Protein AF-A0A1X2FJB2-F1 (afdb_monomer_lite)

Organism: NCBI:txid59750

Secondary structure (DSSP, 8-state):
-HHHHHHHHHHHHHHHHHHHSS-TTHHHHHHHHHHHHHHHHHHHHHHHHTT---HHHHHHHHHHHHHHHHHHHHHHHHHHHHH---TTTS--SS-SSTHHHHHHHHHHHHHHHHHHHHHHHT--------S----HHHHHHHHHHHHHHHHHHHHHHHHHTT---S-GGGSGGGS-HHHHHHHHHHHHHHHHIIIIIHHHHHHTTS-HHHHHHHHHHHHHHHHHHTGGG--TTTHHHHHHHHIIIIIIHHHHHHHHHHHHHTTT--HHHHHHHHHHHHHHHHHHHHHS-HHIIIIIHHHHHHHHHHHHTTSS-GGGTTGGGSPPPPP------SSSSS--

Radius of gyration: 22.54 Å; chains: 1; bounding box: 50×38×97 Å

pLDDT: mean 81.5, std 15.68, range [38.59, 98.0]

Foldseek 3Di:
DLLVVLVVLLVVLLVLQCVPPPDNPVSVVLSVLLVVLSVLLVVLLVCLLVVNDDLVSLLSNQLSLLCNLCSVLLVVLVCCQVVVDDLVPPQLLQHQDLVSLVSLQSSLSSLLSSLVSLLVSVPDDDDDCQVDAQDLLLLLLVLLVQLLVLLLVLVVLCVVVVAFFPHPSNDLVVYDPVSSLSCLLSVLSSLLSRLQLSCLSRPLPPDVVSVVVSLVSSLVSVLSSVSNRDHPVCSVSSSVSSCSNRSSSNVVLSVSLNLSVVSVDDSSSNSVSSSVSRSRSSSVCSPADPVCSVPVVVVVSVVSLCVCPPVPDSCVSVVSVDDPPDPPPPPPPPPPPDDD

Sequence (340 aa):
MLMATALGVLVVQAALLVQLGGGPVLAWVVVAAQFGAFAATWWAVHRMRREAGGDGVKVLAYTGGLFAVFGPALVAGVINWVRRPDCVDAPNAIASGGFDVVDRVLVAVIAGLVLAALLHVREKQENEQVSRVPSRSSVALLAAVLLFGCNFAGTSYRLVASVEPWCQRITGSALPSGVGTAVDVVSGFQEELAFTGFALALFLSSRWRTVAVVVAINVLCRFVLHLYYADHHSVWWWLGWVVIWSGGGLVAAVAVGRQALSRGMPFTSLVAAYSIGTAIAHSAYNLSTALGRFIAMPVLLAVVVMLVGDGSRPWHALWWLQRPTAPRQRTEIDAITDSE

Structure (mmCIF, N/CA/C/O backbone):
data_AF-A0A1X2FJB2-F1
#
_entry.id   AF-A0A1X2FJB2-F1
#
loop_
_atom_site.group_PDB
_atom_site.id
_atom_site.type_symbol
_atom_site.label_atom_id
_atom_site.label_alt_id
_atom_site.label_comp_id
_atom_site.label_asym_id
_atom_site.label_entity_id
_atom_site.label_seq_id
_atom_site.pdbx_PDB_ins_code
_atom_site.Cartn_x
_atom_site.Cartn_y
_atom_site.Cartn_z
_atom_site.occupancy
_atom_site.B_iso_or_equiv
_atom_site.auth_seq_id
_atom_site.auth_comp_id
_atom_site.auth_asym_id
_atom_site.auth_atom_id
_atom_site.pdbx_PDB_model_num
ATOM 1 N N . MET A 1 1 ? -14.639 17.207 -1.277 1.00 87.00 1 MET A N 1
ATOM 2 C CA . MET A 1 1 ? -13.351 17.882 -1.523 1.00 87.00 1 MET A CA 1
ATOM 3 C C . MET A 1 1 ? -12.222 16.877 -1.745 1.00 87.00 1 MET A C 1
ATOM 5 O O . MET A 1 1 ? -11.772 16.800 -2.871 1.00 87.00 1 MET A O 1
ATOM 9 N N . LEU A 1 2 ? -11.865 16.023 -0.772 1.00 92.06 2 LEU A N 1
ATOM 10 C CA . LEU A 1 2 ? -10.736 15.068 -0.878 1.00 92.06 2 LEU A CA 1
ATOM 11 C C . LEU A 1 2 ? -10.710 14.204 -2.157 1.00 92.06 2 LEU A C 1
ATOM 13 O O . LEU A 1 2 ? -9.716 14.217 -2.874 1.00 92.06 2 LEU A O 1
ATOM 17 N N . MET A 1 3 ? -11.808 13.513 -2.493 1.00 94.06 3 MET A N 1
ATOM 18 C CA . MET A 1 3 ? -11.875 12.699 -3.722 1.00 94.06 3 MET A CA 1
ATOM 19 C C . MET A 1 3 ? -11.775 13.542 -5.004 1.00 94.06 3 MET A C 1
ATOM 21 O O . MET A 1 3 ? -11.178 13.108 -5.978 1.00 94.06 3 MET A O 1
ATOM 25 N N . ALA A 1 4 ? -12.305 14.768 -5.010 1.00 94.12 4 ALA A N 1
ATOM 26 C CA . ALA A 1 4 ? -12.179 15.661 -6.163 1.00 94.12 4 ALA A CA 1
ATOM 27 C C . ALA A 1 4 ? -10.734 16.157 -6.333 1.00 94.12 4 ALA A C 1
ATOM 29 O O . ALA A 1 4 ? -10.227 16.209 -7.448 1.00 94.12 4 ALA A O 1
ATOM 30 N N . THR A 1 5 ? -10.041 16.454 -5.229 1.00 94.38 5 THR A N 1
ATOM 31 C CA . THR A 1 5 ? -8.610 16.781 -5.248 1.00 94.38 5 THR A CA 1
ATOM 32 C C . THR A 1 5 ? -7.788 15.598 -5.756 1.00 94.38 5 THR A C 1
ATOM 34 O O . THR A 1 5 ? -6.939 15.784 -6.621 1.00 94.38 5 THR A O 1
ATOM 37 N N . ALA A 1 6 ? -8.078 14.378 -5.293 1.00 94.00 6 ALA A N 1
ATOM 38 C CA . ALA A 1 6 ? -7.402 13.173 -5.772 1.00 94.00 6 ALA A CA 1
ATOM 39 C C . ALA A 1 6 ? -7.632 12.935 -7.274 1.00 94.00 6 ALA A C 1
ATOM 41 O O . ALA A 1 6 ? -6.693 12.558 -7.965 1.00 94.00 6 ALA A O 1
ATOM 42 N N . LEU A 1 7 ? -8.830 13.235 -7.796 1.00 94.94 7 LEU A N 1
ATOM 43 C CA . LEU A 1 7 ? -9.092 13.211 -9.238 1.00 94.94 7 LEU A CA 1
ATOM 44 C C . LEU A 1 7 ? -8.225 14.228 -9.992 1.00 94.94 7 LEU A C 1
ATOM 46 O O . LEU A 1 7 ? -7.664 13.894 -11.028 1.00 94.94 7 LEU A O 1
ATOM 50 N N . GLY A 1 8 ? -8.089 15.453 -9.474 1.00 93.12 8 GLY A N 1
ATOM 51 C CA . GLY A 1 8 ? -7.221 16.470 -10.076 1.00 93.12 8 GLY A CA 1
ATOM 52 C C . GLY A 1 8 ? -5.759 16.019 -10.151 1.00 93.12 8 GLY A C 1
ATOM 53 O O . GLY A 1 8 ? -5.130 16.142 -11.198 1.00 93.12 8 GLY A O 1
ATOM 54 N N . VAL A 1 9 ? -5.242 15.422 -9.073 1.00 93.62 9 VAL A N 1
ATOM 55 C CA . VAL A 1 9 ? -3.881 14.856 -9.039 1.00 93.62 9 VAL A CA 1
ATOM 56 C C . VAL A 1 9 ? -3.749 13.672 -10.006 1.00 93.62 9 VAL A C 1
ATOM 58 O O . VAL A 1 9 ? -2.753 13.579 -10.719 1.00 93.62 9 VAL A O 1
ATOM 61 N N . LEU A 1 10 ? -4.769 12.812 -10.093 1.00 91.69 10 LEU A N 1
ATOM 62 C CA . LEU A 1 10 ? -4.815 11.694 -11.038 1.00 91.69 10 LEU A CA 1
ATOM 63 C C . LEU A 1 10 ? -4.784 12.165 -12.501 1.00 91.69 10 LEU A C 1
ATOM 65 O O . LEU A 1 10 ? -4.092 11.564 -13.313 1.00 91.69 10 LEU A O 1
ATOM 69 N N . VAL A 1 11 ? -5.479 13.254 -12.845 1.00 91.25 11 VAL A N 1
ATOM 70 C CA . VAL A 1 11 ? -5.430 13.848 -14.195 1.00 91.25 11 VAL A CA 1
ATOM 71 C C . VAL A 1 11 ? -4.018 14.316 -14.542 1.00 91.25 11 VAL A C 1
ATOM 73 O O . VAL A 1 11 ? -3.542 14.039 -15.641 1.00 91.25 11 VAL A O 1
ATOM 76 N N . VAL A 1 12 ? -3.331 14.981 -13.609 1.00 89.31 12 VAL A N 1
ATOM 77 C CA . VAL A 1 12 ? -1.937 15.410 -13.806 1.00 89.31 12 VAL A CA 1
ATOM 78 C C . VAL A 1 12 ? -1.021 14.199 -13.995 1.00 89.31 12 VAL A C 1
ATOM 80 O O . VAL A 1 12 ? -0.215 14.176 -14.922 1.00 89.31 12 VAL A O 1
ATOM 83 N N . GLN A 1 13 ? -1.179 13.172 -13.159 1.00 89.19 13 GLN A N 1
ATOM 84 C CA . GLN A 1 13 ? -0.393 11.942 -13.231 1.00 89.19 13 GLN A CA 1
ATOM 85 C C . GLN A 1 13 ? -0.616 11.192 -14.556 1.00 89.19 13 GLN A C 1
ATOM 87 O O . GLN A 1 13 ? 0.344 10.805 -15.220 1.00 89.19 13 GLN A O 1
ATOM 92 N N . ALA A 1 14 ? -1.863 11.074 -15.009 1.00 85.38 14 ALA A N 1
ATOM 93 C CA . ALA A 1 14 ? -2.196 10.449 -16.284 1.00 85.38 14 ALA A CA 1
ATOM 94 C C . ALA A 1 14 ? -1.658 11.235 -17.490 1.00 85.38 14 ALA A C 1
ATOM 96 O O . ALA A 1 14 ? -1.176 10.633 -18.449 1.00 85.38 14 ALA A O 1
ATOM 97 N N . ALA A 1 15 ? -1.697 12.572 -17.443 1.00 83.81 15 ALA A N 1
ATOM 98 C CA . ALA A 1 15 ? -1.115 13.409 -18.490 1.00 83.81 15 ALA A CA 1
ATOM 99 C C . ALA A 1 15 ? 0.401 13.189 -18.607 1.00 83.81 15 ALA A C 1
ATOM 101 O O . ALA A 1 15 ? 0.909 13.043 -19.719 1.00 83.81 15 ALA A O 1
ATOM 102 N N . LEU A 1 16 ? 1.104 13.089 -17.472 1.00 79.69 16 LEU A N 1
ATOM 103 C CA . LEU A 1 16 ? 2.532 12.758 -17.438 1.00 79.69 16 LEU A CA 1
ATOM 104 C C . LEU A 1 16 ? 2.804 11.374 -18.043 1.00 79.69 16 LEU A C 1
ATOM 106 O O . LEU A 1 16 ? 3.683 11.242 -18.892 1.00 79.69 16 LEU A O 1
ATOM 110 N N . LEU A 1 17 ? 2.018 10.357 -17.672 1.00 77.19 17 LEU A N 1
ATOM 111 C CA . LEU A 1 17 ? 2.163 9.003 -18.215 1.00 77.19 17 LEU A CA 1
ATOM 112 C C . LEU A 1 17 ? 1.978 8.947 -19.737 1.00 77.19 17 LEU A C 1
ATOM 114 O O . LEU A 1 17 ? 2.734 8.261 -20.421 1.00 77.19 17 LEU A O 1
ATOM 118 N N . VAL A 1 18 ? 0.992 9.665 -20.280 1.00 75.81 18 VAL A N 1
ATOM 119 C CA . VAL A 1 18 ? 0.715 9.679 -21.727 1.00 75.81 18 VAL A CA 1
ATOM 120 C C . VAL A 1 18 ? 1.774 10.460 -22.504 1.00 75.81 18 VAL A C 1
ATOM 122 O O . VAL A 1 18 ? 2.141 10.052 -23.602 1.00 75.81 18 VAL A O 1
ATOM 125 N N . GLN A 1 19 ? 2.276 11.571 -21.957 1.00 70.94 19 GLN A N 1
ATOM 126 C CA . GLN A 1 19 ? 3.310 12.374 -22.618 1.00 70.94 19 GLN A CA 1
ATOM 127 C C . GLN A 1 19 ? 4.670 11.667 -22.667 1.00 70.94 19 GLN A C 1
ATOM 129 O O . GLN A 1 19 ? 5.448 11.915 -23.586 1.00 70.94 19 GLN A O 1
ATOM 134 N N . LEU A 1 20 ? 4.955 10.795 -21.695 1.00 62.81 20 LEU A N 1
ATOM 135 C CA . LEU A 1 20 ? 6.264 10.154 -21.530 1.00 62.81 20 LEU A CA 1
ATOM 136 C C . LEU A 1 20 ? 6.288 8.678 -21.973 1.00 62.81 20 LEU A C 1
ATOM 138 O O . LEU A 1 20 ? 7.351 8.154 -22.302 1.00 62.81 20 LEU A O 1
ATOM 142 N N . GLY A 1 21 ? 5.140 7.994 -22.009 1.00 56.75 21 GLY A N 1
ATOM 143 C CA . GLY A 1 21 ? 5.018 6.595 -22.423 1.00 56.75 21 GLY A CA 1
ATOM 144 C C . GLY A 1 21 ? 4.782 6.452 -23.927 1.00 56.75 21 GLY A C 1
ATOM 145 O O . GLY A 1 21 ? 3.654 6.587 -24.393 1.00 56.75 21 GLY A O 1
ATOM 146 N N . GLY A 1 22 ? 5.835 6.150 -24.693 1.00 52.41 22 GLY A N 1
ATOM 147 C CA . GLY A 1 22 ? 5.850 6.045 -26.163 1.00 52.41 22 GLY A CA 1
ATOM 148 C C . GLY A 1 22 ? 4.991 4.934 -26.795 1.00 52.41 22 GLY A C 1
ATOM 149 O O . GLY A 1 22 ? 5.513 4.071 -27.495 1.00 52.41 22 GLY A O 1
ATOM 150 N N . GLY A 1 23 ? 3.668 4.959 -26.600 1.00 58.00 23 GLY A N 1
ATOM 151 C CA . GLY A 1 23 ? 2.712 4.061 -27.255 1.00 58.00 23 GLY A CA 1
ATOM 152 C C . GLY A 1 23 ? 1.245 4.473 -27.027 1.00 58.00 23 GLY A C 1
ATOM 153 O O . GLY A 1 23 ? 0.710 4.235 -25.943 1.00 58.00 23 GLY A O 1
ATOM 154 N N . PRO A 1 24 ? 0.542 5.026 -28.036 1.00 69.19 24 PRO A N 1
ATOM 155 C CA . PRO A 1 24 ? -0.683 5.812 -27.844 1.00 69.19 24 PRO A CA 1
ATOM 156 C C . PRO A 1 24 ? -1.974 5.004 -27.645 1.00 69.19 24 PRO A C 1
ATOM 158 O O . PRO A 1 24 ? -3.043 5.589 -27.657 1.00 69.19 24 PRO A O 1
ATOM 161 N N . VAL A 1 25 ? -1.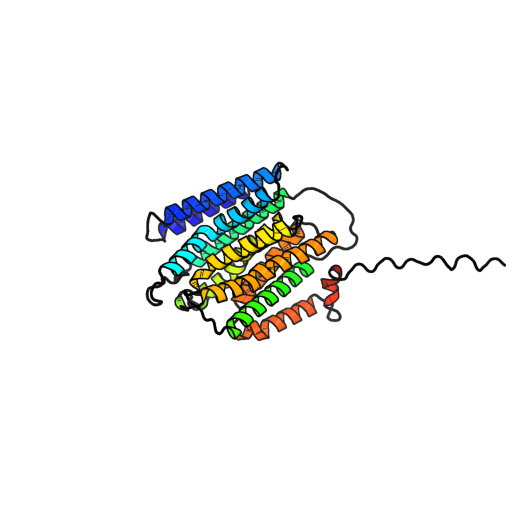945 3.679 -27.491 1.00 73.38 25 VAL A N 1
ATOM 162 C CA . VAL A 1 25 ? -3.189 2.900 -27.280 1.00 73.38 25 VAL A CA 1
ATOM 163 C C . VAL A 1 25 ? -3.191 2.251 -25.909 1.00 73.38 25 VAL A C 1
ATOM 165 O O . VAL A 1 25 ? -4.103 2.472 -25.117 1.00 73.38 25 VAL A O 1
ATOM 168 N N . LEU A 1 26 ? -2.133 1.509 -25.582 1.00 71.25 26 LEU A N 1
ATOM 169 C CA . LEU A 1 26 ? -2.021 0.841 -24.290 1.00 71.25 26 LEU A CA 1
ATOM 170 C C . LEU A 1 26 ? -1.983 1.842 -23.124 1.00 71.25 26 LEU A C 1
ATOM 172 O O . LEU A 1 26 ? -2.657 1.614 -22.123 1.00 71.25 26 LEU A O 1
ATOM 176 N N . ALA A 1 27 ? -1.267 2.964 -23.267 1.00 74.38 27 ALA A N 1
ATOM 177 C CA . ALA A 1 27 ? -1.226 4.011 -22.244 1.00 74.38 27 ALA A CA 1
ATOM 178 C C . ALA A 1 27 ? -2.629 4.567 -21.944 1.00 74.38 27 ALA A C 1
ATOM 180 O O . ALA A 1 27 ? -3.019 4.689 -20.786 1.00 74.38 27 ALA A O 1
ATOM 181 N N . TRP A 1 28 ? -3.434 4.812 -22.980 1.00 79.62 28 TRP A N 1
ATOM 182 C CA . TRP A 1 28 ? -4.800 5.307 -22.816 1.00 79.62 28 TRP A CA 1
ATOM 183 C C . TRP A 1 28 ? -5.759 4.265 -22.243 1.00 79.62 28 TRP A C 1
ATOM 185 O O . TRP A 1 28 ? -6.614 4.619 -21.437 1.00 79.62 28 TRP A O 1
ATOM 195 N N . VAL A 1 29 ? -5.602 2.985 -22.594 1.00 79.88 29 VAL A N 1
ATOM 196 C CA . VAL A 1 29 ? -6.377 1.893 -21.978 1.00 79.88 29 VAL A CA 1
ATOM 197 C C . VAL A 1 29 ? -6.076 1.795 -20.481 1.00 79.88 29 VAL A C 1
ATOM 199 O O . VAL A 1 29 ? -6.996 1.680 -19.673 1.00 79.88 29 VAL A O 1
ATOM 202 N N . VAL A 1 30 ? -4.799 1.891 -20.103 1.00 81.50 30 VAL A N 1
ATOM 203 C CA . VAL A 1 30 ? -4.359 1.889 -18.702 1.00 81.50 30 VAL A CA 1
ATOM 204 C C . VAL A 1 30 ? -4.936 3.084 -17.945 1.00 81.50 30 VAL A C 1
ATOM 206 O O . VAL A 1 30 ? -5.515 2.899 -16.875 1.00 81.50 30 VAL A O 1
ATOM 209 N N . VAL A 1 31 ? -4.845 4.287 -18.516 1.00 84.94 31 VAL A N 1
ATOM 210 C CA . VAL A 1 31 ? -5.432 5.501 -17.934 1.00 84.94 31 VAL A CA 1
ATOM 211 C C . VAL A 1 31 ? -6.947 5.341 -17.777 1.00 84.94 31 VAL A C 1
ATOM 213 O O . VAL A 1 31 ? -7.472 5.537 -16.686 1.00 84.94 31 VAL A O 1
ATOM 216 N N . ALA A 1 32 ? -7.668 4.905 -18.812 1.00 86.50 32 ALA A N 1
ATOM 217 C CA . ALA A 1 32 ? -9.115 4.706 -18.734 1.00 86.50 32 ALA A CA 1
ATOM 218 C C . ALA A 1 32 ? -9.509 3.707 -17.630 1.00 86.50 32 ALA A C 1
ATOM 220 O O . ALA A 1 32 ? -10.436 3.968 -16.860 1.00 86.50 32 ALA A O 1
ATOM 221 N N . ALA A 1 33 ? -8.773 2.599 -17.499 1.00 86.50 33 ALA A N 1
ATOM 222 C CA . ALA A 1 33 ? -8.984 1.625 -16.433 1.00 86.50 33 ALA A CA 1
ATOM 223 C C . ALA A 1 33 ? -8.708 2.218 -15.040 1.00 86.50 33 ALA A C 1
ATOM 225 O O . ALA A 1 33 ? -9.484 1.989 -14.111 1.00 86.50 33 ALA A O 1
ATOM 226 N N . GLN A 1 34 ? -7.652 3.024 -14.896 1.00 90.31 34 GLN A N 1
ATOM 227 C CA . GLN A 1 34 ? -7.307 3.711 -13.650 1.00 90.31 34 GLN A CA 1
ATOM 228 C C . GLN A 1 34 ? -8.402 4.705 -13.227 1.00 90.31 34 GLN A C 1
ATOM 230 O O . GLN A 1 34 ? -8.815 4.713 -12.066 1.00 90.31 34 GLN A O 1
ATOM 235 N N . PHE A 1 35 ? -8.947 5.484 -14.168 1.00 93.50 35 PHE A N 1
ATOM 236 C CA . PHE A 1 35 ? -10.083 6.379 -13.918 1.00 93.50 35 PHE A CA 1
ATOM 237 C C . PHE A 1 35 ? -11.367 5.612 -13.585 1.00 93.50 35 PHE A C 1
ATOM 239 O O . PHE A 1 35 ? -12.099 6.011 -12.678 1.00 93.50 35 PHE A O 1
ATOM 246 N N . GLY A 1 36 ? -11.628 4.489 -14.258 1.00 93.81 36 GLY A N 1
ATOM 247 C CA . GLY A 1 36 ? -12.742 3.598 -13.926 1.00 93.81 36 GLY A CA 1
ATOM 248 C C . GLY A 1 36 ? -12.636 3.045 -12.500 1.00 93.81 36 GLY A C 1
ATOM 249 O O . GLY A 1 36 ? -13.603 3.090 -11.738 1.00 93.81 36 GLY A O 1
ATOM 250 N N . ALA A 1 37 ? -11.441 2.603 -12.098 1.00 94.81 37 ALA A N 1
ATOM 251 C CA . ALA A 1 37 ? -11.160 2.139 -10.741 1.00 94.81 37 ALA A CA 1
ATOM 252 C C . ALA A 1 37 ? -11.306 3.266 -9.703 1.00 94.81 37 ALA A C 1
ATOM 254 O O . ALA A 1 37 ? -11.891 3.064 -8.632 1.00 94.81 37 ALA A O 1
ATOM 255 N N . PHE A 1 38 ? -10.856 4.479 -10.034 1.00 96.00 38 PHE A N 1
ATOM 256 C CA . PHE A 1 38 ? -11.044 5.658 -9.193 1.00 96.00 38 PHE A CA 1
ATOM 257 C C . PHE A 1 38 ? -12.529 6.005 -9.016 1.00 96.00 38 PHE A C 1
ATOM 259 O O . PHE A 1 38 ? -12.985 6.224 -7.893 1.00 96.00 38 PHE A O 1
ATOM 266 N N . ALA A 1 39 ? -13.309 5.992 -10.099 1.00 96.19 39 ALA A N 1
ATOM 267 C CA . ALA A 1 39 ? -14.747 6.242 -10.063 1.00 96.19 39 ALA A CA 1
ATOM 268 C C . ALA A 1 39 ? -15.489 5.190 -9.224 1.00 96.19 39 ALA A C 1
ATOM 270 O O . ALA A 1 39 ? -16.329 5.548 -8.396 1.00 96.19 39 ALA A O 1
ATOM 271 N N . ALA A 1 40 ? -15.135 3.908 -9.362 1.00 95.56 40 ALA A N 1
ATOM 272 C CA . ALA A 1 40 ? -15.674 2.831 -8.530 1.00 95.56 40 ALA A CA 1
ATOM 273 C C . ALA A 1 40 ? -15.342 3.035 -7.041 1.00 95.56 40 ALA A C 1
ATOM 275 O O . ALA A 1 40 ? -16.205 2.861 -6.178 1.00 95.56 40 ALA A O 1
ATOM 276 N N . THR A 1 41 ? -14.118 3.475 -6.740 1.00 96.12 41 THR A N 1
ATOM 277 C CA . THR A 1 41 ? -13.682 3.805 -5.374 1.00 96.12 41 THR A CA 1
ATOM 278 C C . THR A 1 41 ? -14.477 4.971 -4.809 1.00 96.12 41 THR A C 1
ATOM 280 O O . THR A 1 41 ? -15.003 4.878 -3.703 1.00 96.12 41 THR A O 1
ATOM 283 N N . TRP A 1 42 ? -14.628 6.056 -5.571 1.00 95.75 42 TRP A N 1
ATOM 284 C CA . TRP A 1 42 ? -15.430 7.209 -5.169 1.00 95.75 42 TRP A CA 1
ATOM 285 C C . TRP A 1 42 ? -16.877 6.803 -4.911 1.00 95.75 42 TRP A C 1
ATOM 287 O O . TRP A 1 42 ? -17.421 7.106 -3.845 1.00 95.75 42 TRP A O 1
ATOM 297 N N . TRP A 1 43 ? -17.486 6.058 -5.832 1.00 95.31 43 TRP A N 1
ATOM 298 C CA . TRP A 1 43 ? -18.834 5.536 -5.653 1.00 95.31 43 TRP A CA 1
ATOM 299 C C . TRP A 1 43 ? -18.956 4.718 -4.362 1.00 95.31 43 TRP A C 1
ATOM 301 O O . TRP A 1 43 ? -19.869 4.961 -3.571 1.00 95.31 43 TRP A O 1
ATOM 311 N N . ALA A 1 44 ? -18.008 3.817 -4.093 1.00 94.25 44 ALA A N 1
ATOM 312 C CA . ALA A 1 44 ? -18.008 2.993 -2.889 1.00 94.25 44 ALA A CA 1
ATOM 313 C C . ALA A 1 44 ? -17.847 3.834 -1.608 1.00 94.25 44 ALA A C 1
ATOM 315 O O . ALA A 1 44 ? -18.603 3.649 -0.653 1.00 94.25 44 ALA A O 1
ATOM 316 N N . VAL A 1 45 ? -16.932 4.812 -1.597 1.00 92.06 45 VAL A N 1
ATOM 317 C CA . VAL A 1 45 ? -16.752 5.778 -0.495 1.00 92.06 45 VAL A CA 1
ATOM 318 C C . VAL A 1 45 ? -18.051 6.531 -0.215 1.00 92.06 45 VAL A C 1
ATOM 320 O O . VAL A 1 45 ? -18.482 6.635 0.935 1.00 92.06 45 VAL A O 1
ATOM 323 N N . HIS A 1 46 ? -18.721 7.014 -1.261 1.00 90.88 46 HIS A N 1
ATOM 324 C CA . HIS A 1 46 ? -19.997 7.717 -1.135 1.00 90.88 46 HIS A CA 1
ATOM 325 C C . HIS A 1 46 ? -21.121 6.801 -0.642 1.00 90.88 46 HIS A C 1
ATOM 327 O O . HIS A 1 46 ? -21.937 7.197 0.191 1.00 90.88 46 HIS A O 1
ATOM 333 N N . ARG A 1 47 ? -21.146 5.548 -1.107 1.00 91.00 47 ARG A N 1
ATOM 334 C CA . ARG A 1 47 ? -22.112 4.534 -0.677 1.00 91.00 47 ARG A CA 1
ATOM 335 C C . ARG A 1 47 ? -21.969 4.204 0.807 1.00 91.00 47 ARG A C 1
ATOM 337 O O . ARG A 1 47 ? -22.994 4.056 1.471 1.00 91.00 47 ARG A O 1
ATOM 344 N N . MET A 1 48 ? -20.734 4.120 1.307 1.00 88.62 48 MET A N 1
ATOM 345 C CA . MET A 1 48 ? -20.426 3.884 2.721 1.00 88.62 48 MET A CA 1
ATOM 346 C C . MET A 1 48 ? -20.829 5.067 3.611 1.00 88.62 48 MET A C 1
ATOM 348 O O . MET A 1 48 ? -21.347 4.838 4.697 1.00 88.62 48 MET A O 1
ATOM 352 N N . ARG A 1 49 ? -20.684 6.318 3.143 1.00 83.69 49 ARG A N 1
ATOM 353 C CA . ARG A 1 49 ? -21.175 7.512 3.872 1.00 83.69 49 ARG A CA 1
ATOM 354 C C . ARG A 1 49 ? -22.679 7.514 4.108 1.00 83.69 49 ARG A C 1
ATOM 356 O O . ARG A 1 49 ? -23.145 8.129 5.054 1.00 83.69 49 ARG A O 1
ATOM 363 N N . ARG A 1 50 ? -23.436 6.850 3.238 1.00 81.94 50 ARG A N 1
ATOM 364 C CA . ARG A 1 50 ? -24.892 6.703 3.357 1.00 81.94 50 ARG A CA 1
ATOM 365 C C . ARG A 1 50 ? -25.293 5.443 4.134 1.00 81.94 50 ARG A C 1
ATOM 367 O O . ARG A 1 50 ? -26.385 4.933 3.912 1.00 81.94 50 ARG A O 1
ATOM 374 N N . GLU A 1 51 ? -24.377 4.889 4.931 1.00 71.81 51 GLU A N 1
ATOM 375 C CA . GLU A 1 51 ? -24.528 3.729 5.831 1.00 71.81 51 GLU A CA 1
ATOM 376 C C . GLU A 1 51 ? -24.996 2.399 5.219 1.00 71.81 51 GLU A C 1
ATOM 378 O O . GLU A 1 51 ? -24.910 1.367 5.871 1.00 71.81 51 GLU A O 1
ATOM 383 N N . ALA A 1 52 ? -25.399 2.341 3.953 1.00 61.38 52 ALA A N 1
ATOM 384 C CA . ALA A 1 52 ? -25.848 1.089 3.341 1.00 61.38 52 ALA A CA 1
ATOM 385 C C . ALA A 1 52 ? -24.743 0.361 2.543 1.00 61.38 52 ALA A C 1
ATOM 387 O O . ALA A 1 52 ? -24.950 -0.119 1.429 1.00 61.38 52 ALA A O 1
ATOM 388 N N . GLY A 1 53 ? -23.546 0.286 3.135 1.00 62.59 53 GLY A N 1
ATOM 389 C CA . GLY A 1 53 ? -22.388 -0.435 2.600 1.00 62.59 53 GLY A CA 1
ATOM 390 C C . GLY A 1 53 ? -22.015 -1.662 3.437 1.00 62.59 53 GLY A C 1
ATOM 391 O O . GLY A 1 53 ? -21.534 -1.528 4.558 1.00 62.59 53 GLY A O 1
ATOM 392 N N . GLY A 1 54 ? -22.186 -2.861 2.872 1.00 85.38 54 GLY A N 1
ATOM 393 C CA . GLY A 1 54 ? -21.666 -4.109 3.442 1.00 85.38 54 GLY A CA 1
ATOM 394 C C . GLY A 1 54 ? -20.190 -4.351 3.105 1.00 85.38 54 GLY A C 1
ATOM 395 O O . GLY A 1 54 ? -19.556 -3.571 2.392 1.00 85.38 54 GLY A O 1
ATOM 396 N N . ASP A 1 55 ? -19.646 -5.480 3.564 1.00 89.81 55 ASP A N 1
ATOM 397 C CA . ASP A 1 55 ? -18.250 -5.866 3.305 1.00 89.81 55 ASP A CA 1
ATOM 398 C C . ASP A 1 55 ? -17.898 -5.908 1.803 1.00 89.81 55 ASP A C 1
ATOM 400 O O . ASP A 1 55 ? -16.779 -5.560 1.439 1.00 89.81 55 ASP A O 1
ATOM 404 N N . GLY A 1 56 ? -18.852 -6.217 0.915 1.00 92.25 56 GLY A N 1
ATOM 405 C CA . GLY A 1 56 ? -18.637 -6.163 -0.538 1.00 92.25 56 GLY A CA 1
ATOM 406 C C . GLY A 1 56 ? -18.300 -4.760 -1.066 1.00 92.25 56 GLY A C 1
ATOM 407 O O . GLY A 1 56 ? -17.397 -4.613 -1.884 1.00 92.25 56 GLY A O 1
ATOM 408 N N . VAL A 1 57 ? -18.952 -3.711 -0.549 1.00 94.00 57 VAL A N 1
ATOM 409 C CA . VAL A 1 57 ? -18.661 -2.315 -0.938 1.00 94.00 57 VAL A CA 1
ATOM 410 C C . VAL A 1 57 ? -17.281 -1.893 -0.436 1.00 94.00 57 VAL A C 1
ATOM 412 O O . VAL A 1 57 ? -16.553 -1.202 -1.143 1.00 94.00 57 VAL A O 1
ATOM 415 N N . LYS A 1 58 ? -16.882 -2.352 0.755 1.00 94.56 58 LYS A N 1
ATOM 416 C CA . LYS A 1 58 ? -15.532 -2.120 1.283 1.00 94.56 58 LYS A CA 1
ATOM 417 C C . LYS A 1 58 ? -14.469 -2.813 0.430 1.00 94.56 58 LYS A C 1
ATOM 419 O O . LYS A 1 58 ? -13.455 -2.202 0.118 1.00 94.56 58 LYS A O 1
ATOM 424 N N . VAL A 1 59 ? -14.699 -4.064 0.022 1.00 96.25 59 VAL A N 1
ATOM 425 C CA . VAL A 1 59 ? -13.792 -4.803 -0.878 1.00 96.25 59 VAL A CA 1
ATOM 426 C C . VAL A 1 59 ? -13.666 -4.098 -2.228 1.00 96.25 59 VAL A C 1
ATOM 428 O O . VAL A 1 59 ? -12.552 -3.980 -2.740 1.00 96.25 59 VAL A O 1
ATOM 431 N N . LEU A 1 60 ? -14.763 -3.558 -2.768 1.00 95.56 60 LEU A N 1
ATOM 432 C CA . LEU A 1 60 ? -14.722 -2.732 -3.974 1.00 95.56 60 LEU A CA 1
ATOM 433 C C . LEU A 1 60 ? -13.909 -1.449 -3.761 1.00 95.56 60 LEU A C 1
ATOM 435 O O . LEU A 1 60 ? -13.056 -1.145 -4.587 1.00 95.56 60 LEU A O 1
ATOM 439 N N . ALA A 1 61 ? -14.129 -0.724 -2.659 1.00 96.19 61 ALA A N 1
ATOM 440 C CA . ALA A 1 61 ? -13.359 0.479 -2.334 1.00 96.19 61 ALA A CA 1
ATOM 441 C C . ALA A 1 61 ? -11.858 0.177 -2.210 1.00 96.19 61 ALA A C 1
ATOM 443 O O . ALA A 1 61 ? -11.033 0.941 -2.701 1.00 96.19 61 ALA A O 1
ATOM 444 N N . TYR A 1 62 ? -11.507 -0.950 -1.587 1.00 97.44 62 TYR A N 1
ATOM 445 C CA . TYR A 1 62 ? -10.122 -1.381 -1.440 1.00 97.44 62 TYR A CA 1
ATOM 446 C C . TYR A 1 62 ? -9.490 -1.723 -2.787 1.00 97.44 62 TYR A C 1
ATOM 448 O O . TYR A 1 62 ? -8.474 -1.147 -3.159 1.00 97.44 62 TYR A O 1
ATOM 456 N N . THR A 1 63 ? -10.120 -2.624 -3.541 1.00 96.62 63 THR A N 1
ATOM 457 C CA . THR A 1 63 ? -9.593 -3.108 -4.823 1.00 96.62 63 THR A CA 1
ATOM 458 C C . THR A 1 63 ? -9.528 -1.976 -5.841 1.00 96.62 63 THR A C 1
ATOM 460 O O . THR A 1 63 ? -8.481 -1.746 -6.437 1.00 96.62 63 THR A O 1
ATOM 463 N N . GLY A 1 64 ? -10.615 -1.214 -5.988 1.00 95.75 64 GLY A N 1
ATOM 464 C CA . GLY A 1 64 ? -10.650 -0.031 -6.842 1.00 95.75 64 GLY A CA 1
ATOM 465 C C . GLY A 1 64 ? -9.585 0.987 -6.442 1.00 95.75 64 GLY A C 1
ATOM 466 O O . GLY A 1 64 ? -8.905 1.518 -7.313 1.00 95.75 64 GLY A O 1
ATOM 467 N N . GLY A 1 65 ? -9.382 1.208 -5.138 1.00 96.19 65 GLY A N 1
ATOM 468 C CA . GLY A 1 65 ? -8.373 2.136 -4.636 1.00 96.19 65 GLY A CA 1
ATOM 469 C C . GLY A 1 65 ? -6.958 1.694 -4.999 1.00 96.19 65 GLY A C 1
ATOM 470 O O . GLY A 1 65 ? -6.175 2.503 -5.488 1.00 96.19 65 GLY A O 1
ATOM 471 N N . LEU A 1 66 ? -6.641 0.405 -4.841 1.00 96.19 66 LEU A N 1
ATOM 472 C CA . LEU A 1 66 ? -5.347 -0.145 -5.255 1.00 96.19 66 LEU A CA 1
ATOM 473 C C . LEU A 1 66 ? -5.122 -0.004 -6.764 1.00 96.19 66 LEU A C 1
ATOM 475 O O . LEU A 1 66 ? -4.040 0.402 -7.172 1.00 96.19 66 LEU A O 1
ATOM 479 N N . PHE A 1 67 ? -6.130 -0.281 -7.594 1.00 93.38 67 PHE A N 1
ATOM 480 C CA . PHE A 1 67 ? -6.021 -0.101 -9.047 1.00 93.38 67 PHE A CA 1
ATOM 481 C C . PHE A 1 67 ? -5.953 1.373 -9.460 1.00 93.38 67 PHE A C 1
ATOM 483 O O . PHE A 1 67 ? -5.274 1.699 -10.428 1.00 93.38 67 PHE A O 1
ATOM 490 N N . ALA A 1 68 ? -6.598 2.280 -8.727 1.00 92.44 68 ALA A N 1
ATOM 491 C CA . ALA A 1 68 ? -6.491 3.711 -8.991 1.00 92.44 68 ALA A CA 1
ATOM 492 C C . ALA A 1 68 ? -5.077 4.241 -8.693 1.00 92.44 68 ALA A C 1
ATOM 494 O O . ALA A 1 68 ? -4.580 5.113 -9.399 1.00 92.44 68 ALA A O 1
ATOM 495 N N . VAL A 1 69 ? -4.425 3.700 -7.661 1.00 92.12 69 VAL A N 1
ATOM 496 C CA . VAL A 1 69 ? -3.079 4.099 -7.220 1.00 92.12 69 VAL A CA 1
ATOM 497 C C . VAL A 1 69 ? -1.990 3.402 -8.047 1.00 92.12 69 VAL A C 1
ATOM 499 O O . VAL A 1 69 ? -1.057 4.053 -8.499 1.00 92.12 69 VAL A O 1
ATOM 502 N N . PHE A 1 70 ? -2.108 2.094 -8.285 1.00 90.38 70 PHE A N 1
ATOM 503 C CA . PHE A 1 70 ? -1.045 1.274 -8.882 1.00 90.38 70 PHE A CA 1
ATOM 504 C C . PHE A 1 70 ? -1.365 0.705 -10.261 1.00 90.38 70 PHE A C 1
ATOM 506 O O . PHE A 1 70 ? -0.509 0.036 -10.827 1.00 90.38 70 PHE A O 1
ATOM 513 N N . GLY A 1 71 ? -2.557 0.936 -10.819 1.00 87.19 71 GLY A N 1
ATOM 514 C CA . GLY A 1 71 ? -3.005 0.343 -12.087 1.00 87.19 71 GLY A CA 1
ATOM 515 C C . GLY A 1 71 ? -1.947 0.341 -13.198 1.00 87.19 71 GLY A C 1
ATOM 516 O O . GLY A 1 71 ? -1.653 -0.733 -13.728 1.00 87.19 71 GLY A O 1
ATOM 517 N N . PRO A 1 72 ? -1.304 1.485 -13.500 1.00 83.56 72 PRO A N 1
ATOM 518 C CA . PRO A 1 72 ? -0.227 1.539 -14.486 1.00 83.56 72 PRO A CA 1
ATOM 519 C C . PRO A 1 72 ? 0.957 0.620 -14.165 1.00 83.56 72 PRO A C 1
ATOM 521 O O . PRO A 1 72 ? 1.406 -0.134 -15.028 1.00 83.56 72 PRO A O 1
ATOM 524 N N . ALA A 1 73 ? 1.420 0.620 -12.916 1.00 83.12 73 ALA A N 1
ATOM 525 C CA . ALA A 1 73 ? 2.540 -0.204 -12.474 1.00 83.12 73 ALA A CA 1
ATOM 526 C C . ALA A 1 73 ? 2.188 -1.705 -12.426 1.00 83.12 73 ALA A C 1
ATOM 528 O O . ALA A 1 73 ? 3.027 -2.540 -12.755 1.00 83.12 73 ALA A O 1
ATOM 529 N N . LEU A 1 74 ? 0.937 -2.059 -12.101 1.00 87.19 74 LEU A N 1
ATOM 530 C CA . LEU A 1 74 ? 0.438 -3.437 -12.178 1.00 87.19 74 LEU A CA 1
ATOM 531 C C . LEU A 1 74 ? 0.488 -3.960 -13.618 1.00 87.19 74 LEU A C 1
ATOM 533 O O . LEU A 1 74 ? 0.979 -5.059 -13.867 1.00 87.19 74 LEU A O 1
ATOM 537 N N . VAL A 1 75 ? 0.014 -3.161 -14.579 1.00 83.75 75 VAL A N 1
ATOM 538 C CA . VAL A 1 75 ? 0.037 -3.531 -16.001 1.00 83.75 75 VAL A CA 1
ATOM 539 C C . VAL A 1 75 ? 1.473 -3.638 -16.513 1.00 83.75 75 VAL A C 1
ATOM 541 O O . VAL A 1 75 ? 1.801 -4.610 -17.194 1.00 83.75 75 VAL A O 1
ATOM 544 N N . ALA A 1 76 ? 2.344 -2.697 -16.143 1.00 78.62 76 ALA A N 1
ATOM 545 C CA . ALA A 1 76 ? 3.764 -2.758 -16.479 1.00 78.62 76 ALA A CA 1
ATOM 546 C C . ALA A 1 76 ? 4.433 -4.028 -15.925 1.00 78.62 76 ALA A C 1
ATOM 548 O O . ALA A 1 76 ? 5.156 -4.701 -16.658 1.00 78.62 76 ALA A O 1
ATOM 549 N N . GLY A 1 77 ? 4.135 -4.407 -14.677 1.00 79.00 77 GLY A N 1
ATOM 550 C CA . GLY A 1 77 ? 4.629 -5.641 -14.061 1.00 79.00 77 GLY A CA 1
ATOM 551 C C . GLY A 1 77 ? 4.261 -6.893 -14.861 1.00 79.00 77 GLY A C 1
ATOM 552 O O . GLY A 1 77 ? 5.134 -7.711 -15.155 1.00 79.00 77 GLY A O 1
ATOM 553 N N . VAL A 1 78 ? 2.999 -7.011 -15.296 1.00 84.56 78 VAL A N 1
ATOM 554 C CA . VAL A 1 78 ? 2.547 -8.130 -16.146 1.00 84.56 78 VAL A CA 1
ATOM 555 C C . VAL A 1 78 ? 3.242 -8.121 -17.505 1.00 84.56 78 VAL A C 1
ATOM 557 O O . VAL A 1 78 ? 3.727 -9.157 -17.948 1.00 84.56 78 VAL A O 1
ATOM 560 N N . ILE A 1 79 ? 3.303 -6.970 -18.179 1.00 80.06 79 ILE A N 1
ATOM 561 C CA . ILE A 1 79 ? 3.900 -6.869 -19.519 1.00 80.06 79 ILE A CA 1
ATOM 562 C C . ILE A 1 79 ? 5.382 -7.228 -19.483 1.00 80.06 79 ILE A C 1
ATOM 564 O O . ILE A 1 79 ? 5.836 -7.991 -20.334 1.00 80.06 79 ILE A O 1
ATOM 568 N N . ASN A 1 80 ? 6.118 -6.715 -18.496 1.00 75.62 80 ASN A N 1
ATOM 569 C CA . ASN A 1 80 ? 7.541 -6.996 -18.333 1.00 75.62 80 ASN A CA 1
ATOM 570 C C . ASN A 1 80 ? 7.785 -8.478 -18.045 1.00 75.62 80 ASN A C 1
ATOM 572 O O . ASN A 1 80 ? 8.712 -9.063 -18.601 1.00 75.62 80 ASN A O 1
ATOM 576 N N . TRP A 1 81 ? 6.919 -9.107 -17.247 1.00 82.06 81 TRP A N 1
ATOM 577 C CA . TRP A 1 81 ? 7.012 -10.537 -16.977 1.00 82.06 81 TRP A CA 1
ATOM 578 C C . TRP A 1 81 ? 6.654 -11.401 -18.191 1.00 82.06 81 TRP A C 1
ATOM 580 O O . TRP A 1 81 ? 7.360 -12.364 -18.459 1.00 82.06 81 TRP A O 1
ATOM 590 N N . VAL A 1 82 ? 5.611 -11.066 -18.959 1.00 84.06 82 VAL A N 1
ATOM 591 C CA . VAL A 1 82 ? 5.213 -11.839 -20.152 1.00 84.06 82 VAL A CA 1
ATOM 592 C C . VAL A 1 82 ? 6.225 -11.684 -21.283 1.00 84.06 82 VAL A C 1
ATOM 594 O O . VAL A 1 82 ? 6.594 -12.668 -21.917 1.00 84.06 82 VAL A O 1
ATOM 597 N N . ARG A 1 83 ? 6.666 -10.451 -21.561 1.00 76.88 83 ARG A N 1
ATOM 598 C CA . ARG A 1 83 ? 7.571 -10.176 -22.683 1.00 76.88 83 ARG A CA 1
ATOM 599 C C . ARG A 1 83 ? 9.017 -10.555 -22.388 1.00 76.88 83 ARG A C 1
ATOM 601 O O . ARG A 1 83 ? 9.717 -10.839 -23.348 1.00 76.88 83 ARG A O 1
ATOM 608 N N . ARG A 1 84 ? 9.444 -10.533 -21.112 1.00 72.94 84 ARG A N 1
ATOM 609 C CA . ARG A 1 84 ? 10.844 -10.691 -20.664 1.00 72.94 84 ARG A CA 1
ATOM 610 C C . ARG A 1 84 ? 11.837 -10.072 -21.661 1.00 72.94 84 ARG A C 1
ATOM 612 O O . ARG A 1 84 ? 12.522 -10.819 -22.355 1.00 72.94 84 ARG A O 1
ATOM 619 N N . PRO A 1 85 ? 11.889 -8.731 -21.785 1.00 67.38 85 PRO A N 1
ATOM 620 C CA . PRO A 1 85 ? 12.909 -8.110 -22.624 1.00 67.38 85 PRO A CA 1
ATOM 621 C C . PRO A 1 85 ? 14.300 -8.527 -22.135 1.00 67.38 85 PRO A C 1
ATOM 623 O O . PRO A 1 85 ? 14.482 -8.760 -20.937 1.00 67.38 85 PRO A O 1
ATOM 626 N N . ASP A 1 86 ? 15.284 -8.597 -23.030 1.00 71.94 86 ASP A N 1
ATOM 627 C CA . ASP A 1 86 ? 16.671 -8.798 -22.614 1.00 71.94 86 ASP A CA 1
ATOM 628 C C . ASP A 1 86 ? 17.047 -7.736 -21.574 1.00 71.94 86 ASP A C 1
ATOM 630 O O . ASP A 1 86 ? 16.637 -6.584 -21.683 1.00 71.94 86 ASP A O 1
ATOM 634 N N . CYS A 1 87 ? 17.833 -8.079 -20.547 1.00 73.44 87 CYS A N 1
ATOM 635 C CA . CYS A 1 87 ? 18.161 -7.127 -19.468 1.00 73.44 87 CYS A CA 1
ATOM 636 C C . CYS A 1 87 ? 18.869 -5.855 -19.990 1.00 73.44 87 CYS A C 1
ATOM 638 O O . CYS A 1 87 ? 18.900 -4.827 -19.314 1.00 73.44 87 CYS A O 1
ATOM 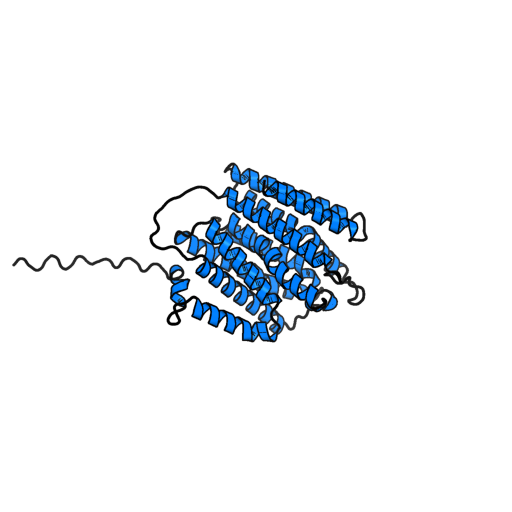640 N N . VAL A 1 88 ? 19.438 -5.920 -21.199 1.00 66.81 88 VAL A N 1
ATOM 641 C CA . VAL A 1 88 ? 20.053 -4.785 -21.896 1.00 66.81 88 VAL A CA 1
ATOM 642 C C . VAL A 1 88 ? 19.008 -3.835 -22.490 1.00 66.81 88 VAL A C 1
ATOM 644 O O . VAL A 1 88 ? 19.202 -2.620 -22.413 1.00 66.81 88 VAL A O 1
ATOM 647 N N . ASP A 1 89 ? 17.912 -4.400 -23.000 1.00 62.59 89 ASP A N 1
ATOM 648 C CA . ASP A 1 89 ? 16.799 -3.725 -23.679 1.00 62.59 89 ASP A CA 1
ATOM 649 C C . ASP A 1 89 ? 15.618 -3.445 -22.750 1.00 62.59 89 ASP A C 1
ATOM 651 O O . ASP A 1 89 ? 14.673 -2.743 -23.118 1.00 62.59 89 ASP A O 1
ATOM 655 N N . ALA A 1 90 ? 15.653 -4.004 -21.540 1.00 60.16 90 ALA A N 1
ATOM 656 C CA . ALA A 1 90 ? 14.692 -3.707 -20.508 1.00 60.16 90 ALA A CA 1
ATOM 657 C C . ALA A 1 90 ? 14.744 -2.191 -20.270 1.00 60.16 90 ALA A C 1
ATOM 659 O O . ALA A 1 90 ? 15.794 -1.680 -19.856 1.00 60.16 90 ALA A O 1
ATOM 660 N N . PRO A 1 91 ? 13.646 -1.448 -20.532 1.00 55.38 91 PRO A N 1
ATOM 661 C CA . PRO A 1 91 ? 13.589 -0.063 -20.104 1.00 55.38 91 PRO A CA 1
ATOM 662 C C . PRO A 1 91 ? 13.898 -0.087 -18.613 1.00 55.38 91 PRO A C 1
ATOM 664 O O . PRO A 1 91 ? 13.383 -0.967 -17.915 1.00 55.38 91 PRO A O 1
ATOM 667 N N . ASN A 1 92 ? 14.768 0.805 -18.126 1.00 50.56 92 ASN A N 1
ATOM 668 C CA . ASN A 1 92 ? 14.953 0.937 -16.685 1.00 50.56 92 ASN A CA 1
ATOM 669 C C . ASN A 1 92 ? 13.528 1.056 -16.123 1.00 50.56 92 ASN A C 1
ATOM 671 O O . ASN A 1 92 ? 12.821 2.001 -16.470 1.00 50.56 92 ASN A O 1
ATOM 675 N N . ALA A 1 93 ? 13.047 0.048 -15.378 1.00 46.38 93 ALA A N 1
ATOM 676 C CA . ALA A 1 93 ? 11.631 -0.019 -14.979 1.00 46.38 93 ALA A CA 1
ATOM 677 C C . ALA A 1 93 ? 11.242 1.149 -14.055 1.00 46.38 93 ALA A C 1
ATOM 679 O O . ALA A 1 93 ? 10.085 1.322 -13.685 1.00 46.38 93 ALA A O 1
ATOM 680 N N . ILE A 1 94 ? 12.249 1.941 -13.709 1.00 49.75 94 ILE A N 1
ATOM 681 C CA . ILE A 1 94 ? 12.221 3.252 -13.119 1.00 49.75 94 ILE A CA 1
ATOM 682 C C . ILE A 1 94 ? 13.060 4.088 -14.093 1.00 49.75 94 ILE A C 1
ATOM 684 O O . ILE A 1 94 ? 14.247 3.796 -14.268 1.00 49.75 94 ILE A O 1
ATOM 688 N N . ALA A 1 95 ? 12.440 5.013 -14.822 1.00 45.16 95 ALA A N 1
ATOM 689 C CA . ALA A 1 95 ? 13.139 5.831 -15.800 1.00 45.16 95 ALA A CA 1
ATOM 690 C C . ALA A 1 95 ? 14.415 6.442 -15.184 1.00 45.16 95 ALA A C 1
ATOM 692 O O . ALA A 1 95 ? 14.535 6.751 -14.002 1.00 45.16 95 ALA A O 1
ATOM 693 N N . SER A 1 96 ? 15.453 6.601 -15.990 1.00 45.12 96 SER A N 1
ATOM 694 C CA . SER A 1 96 ? 16.741 7.157 -15.560 1.00 45.12 96 SER A CA 1
ATOM 695 C C . SER A 1 96 ? 16.684 8.673 -15.281 1.00 45.12 96 SER A C 1
ATOM 697 O O . SER A 1 96 ? 17.639 9.387 -15.575 1.00 45.12 96 SER A O 1
ATOM 699 N N . GLY A 1 97 ? 15.574 9.194 -14.748 1.00 54.81 97 GLY A N 1
ATOM 700 C CA . GLY A 1 97 ? 15.342 10.620 -14.531 1.00 54.81 97 GLY A CA 1
ATOM 701 C C . GLY A 1 97 ? 14.492 10.911 -13.296 1.00 54.81 97 GLY A C 1
ATOM 702 O O . GLY A 1 97 ? 13.821 10.045 -12.753 1.00 54.81 97 GLY A O 1
ATOM 703 N N . GLY A 1 98 ? 14.479 12.170 -12.850 1.00 61.81 98 GLY A N 1
ATOM 704 C CA . GLY A 1 98 ? 13.680 12.608 -11.695 1.00 61.81 98 GLY A CA 1
ATOM 705 C C . GLY A 1 98 ? 12.156 12.447 -11.851 1.00 61.81 98 GLY A C 1
ATOM 706 O O . GLY A 1 98 ? 11.422 12.724 -10.907 1.00 61.81 98 GLY A O 1
ATOM 707 N N . PHE A 1 99 ? 11.666 11.993 -13.008 1.00 73.62 99 PHE A N 1
ATOM 708 C CA . PHE A 1 99 ? 10.241 11.824 -13.292 1.00 73.62 99 PHE A CA 1
ATOM 709 C C . PHE A 1 99 ? 9.587 10.697 -12.491 1.00 73.62 99 PHE A C 1
ATOM 711 O O . PHE A 1 99 ? 8.456 10.879 -12.049 1.00 73.62 99 PHE A O 1
ATOM 718 N N . ASP A 1 100 ? 10.275 9.584 -12.219 1.00 74.38 100 ASP A N 1
ATOM 719 C CA . ASP A 1 100 ? 9.690 8.520 -11.387 1.00 74.38 100 ASP A CA 1
ATOM 720 C C . ASP A 1 100 ? 9.477 8.976 -9.950 1.00 74.38 100 ASP A C 1
ATOM 722 O O . ASP A 1 100 ? 8.539 8.545 -9.287 1.00 74.38 100 ASP A O 1
ATOM 726 N N . VAL A 1 101 ? 10.331 9.880 -9.464 1.00 81.56 101 VAL A N 1
ATOM 727 C CA . VAL A 1 101 ? 10.138 10.501 -8.153 1.00 81.56 101 VAL A CA 1
ATOM 728 C C . VAL A 1 101 ? 8.846 11.315 -8.167 1.00 81.56 101 VAL A C 1
ATOM 730 O O . VAL A 1 101 ? 8.038 11.180 -7.253 1.00 81.56 101 VAL A O 1
ATOM 733 N N . VAL A 1 102 ? 8.613 12.111 -9.218 1.00 86.19 102 VAL A N 1
ATOM 734 C CA . VAL A 1 102 ? 7.385 12.907 -9.363 1.00 86.19 102 VAL A CA 1
ATOM 735 C C . VAL A 1 102 ? 6.151 12.010 -9.442 1.00 86.19 102 VAL A C 1
ATOM 737 O O . VAL A 1 102 ? 5.207 12.236 -8.688 1.00 86.19 102 VAL A O 1
ATOM 740 N N . ASP A 1 103 ? 6.159 10.977 -10.287 1.00 84.25 103 ASP A N 1
ATOM 741 C CA . ASP A 1 103 ? 5.039 10.033 -10.397 1.00 84.25 103 ASP A CA 1
ATOM 742 C C . ASP A 1 103 ? 4.732 9.374 -9.048 1.00 84.25 103 ASP A C 1
ATOM 744 O O . ASP A 1 103 ? 3.606 9.450 -8.556 1.00 84.25 103 ASP A O 1
ATOM 748 N N . ARG A 1 104 ? 5.748 8.830 -8.371 1.00 87.75 104 ARG A N 1
ATOM 749 C CA . ARG A 1 104 ? 5.573 8.194 -7.059 1.00 87.75 104 ARG A CA 1
ATOM 750 C C . ARG A 1 104 ? 5.054 9.164 -6.004 1.00 87.75 104 ARG A C 1
ATOM 752 O O . ARG A 1 104 ? 4.232 8.764 -5.180 1.00 87.75 104 ARG A O 1
ATOM 759 N N . VAL A 1 105 ? 5.484 10.429 -6.031 1.00 92.44 105 VAL A N 1
ATOM 760 C CA . VAL A 1 105 ? 4.957 11.471 -5.137 1.00 92.44 105 VAL A CA 1
ATOM 761 C C . VAL A 1 105 ? 3.481 11.721 -5.430 1.00 92.44 105 VAL A C 1
ATOM 763 O O . VAL A 1 105 ? 2.678 11.731 -4.498 1.00 92.44 105 VAL A O 1
ATOM 766 N N . LEU A 1 106 ? 3.094 11.873 -6.699 1.00 92.69 106 LEU A N 1
ATOM 767 C CA . LEU A 1 106 ? 1.691 12.060 -7.080 1.00 92.69 106 LEU A CA 1
ATOM 768 C C . LEU A 1 106 ? 0.838 10.862 -6.651 1.00 92.69 106 LEU A C 1
ATOM 770 O O . LEU A 1 106 ? -0.230 11.045 -6.069 1.00 92.69 106 LEU A O 1
ATOM 774 N N . VAL A 1 107 ? 1.332 9.641 -6.850 1.00 92.06 107 VAL A N 1
ATOM 775 C CA . VAL A 1 107 ? 0.650 8.414 -6.428 1.00 92.06 107 VAL A CA 1
ATOM 776 C C . VAL A 1 107 ? 0.532 8.335 -4.899 1.00 92.06 107 VAL A C 1
ATOM 778 O O . VAL A 1 107 ? -0.540 8.005 -4.389 1.00 92.06 107 VAL A O 1
ATOM 781 N N . ALA A 1 108 ? 1.573 8.706 -4.147 1.00 94.44 10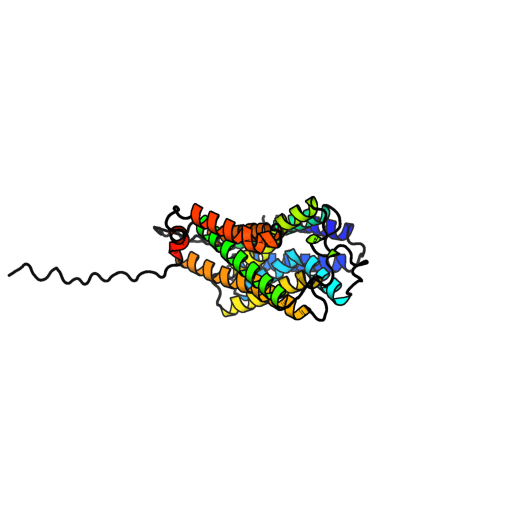8 ALA A N 1
ATOM 782 C CA . ALA A 1 108 ? 1.517 8.792 -2.687 1.00 94.44 108 ALA A CA 1
ATOM 783 C C . ALA A 1 108 ? 0.507 9.847 -2.202 1.00 94.44 108 ALA A C 1
ATOM 785 O O . ALA A 1 108 ? -0.225 9.606 -1.240 1.00 94.44 108 ALA A O 1
ATOM 786 N N . VAL A 1 109 ? 0.403 10.987 -2.894 1.00 96.25 109 VAL A N 1
ATOM 787 C CA . VAL A 1 109 ? -0.608 12.020 -2.619 1.00 96.25 109 VAL A CA 1
ATOM 788 C C . VAL A 1 109 ? -2.017 11.493 -2.898 1.00 96.25 109 VAL A C 1
ATOM 790 O O . VAL A 1 109 ? -2.900 11.659 -2.055 1.00 96.25 109 VAL A O 1
ATOM 793 N N . ILE A 1 110 ? -2.241 10.814 -4.028 1.00 95.75 110 ILE A N 1
ATOM 794 C CA . ILE A 1 110 ? -3.530 10.176 -4.345 1.00 95.75 110 ILE A CA 1
ATOM 795 C C . ILE A 1 110 ? -3.892 9.168 -3.249 1.00 95.75 110 ILE A C 1
ATOM 797 O O . ILE A 1 110 ? -5.006 9.215 -2.722 1.00 95.75 110 ILE A O 1
ATOM 801 N N . ALA A 1 111 ? -2.949 8.307 -2.852 1.00 96.81 111 ALA A N 1
ATOM 802 C CA . ALA A 1 111 ? -3.153 7.343 -1.778 1.00 96.81 111 ALA A CA 1
ATOM 803 C C . ALA A 1 111 ? -3.517 8.036 -0.454 1.00 96.81 111 ALA A C 1
ATOM 805 O O . ALA A 1 111 ? -4.516 7.689 0.173 1.00 96.81 111 ALA A O 1
ATOM 806 N N . GLY A 1 112 ? -2.780 9.076 -0.056 1.00 96.88 112 GLY A N 1
ATOM 807 C CA . GLY A 1 112 ? -3.075 9.855 1.147 1.00 96.88 112 GLY A CA 1
ATOM 808 C C . GLY A 1 112 ? -4.463 10.506 1.125 1.00 96.88 112 GLY A C 1
ATOM 809 O O . GLY A 1 112 ? -5.191 10.444 2.117 1.00 96.88 112 GLY A O 1
ATOM 810 N N . LEU A 1 113 ? -4.873 11.076 -0.011 1.00 96.81 113 LEU A N 1
ATOM 811 C CA . LEU A 1 113 ? -6.182 11.718 -0.169 1.00 96.81 113 LEU A CA 1
ATOM 812 C C . LEU A 1 113 ? -7.339 10.712 -0.135 1.00 96.81 113 LEU A C 1
ATOM 814 O O . LEU A 1 113 ? -8.365 10.983 0.495 1.00 96.81 113 LEU A O 1
ATOM 818 N N . VAL A 1 114 ? -7.182 9.547 -0.772 1.00 96.44 114 VAL A N 1
ATOM 819 C CA . VAL A 1 114 ? -8.174 8.462 -0.712 1.00 96.44 114 VAL A CA 1
ATOM 820 C C . VAL A 1 114 ? -8.269 7.907 0.710 1.00 96.44 114 VAL A C 1
ATOM 822 O O . VAL A 1 114 ? -9.378 7.724 1.214 1.00 96.44 114 VAL A O 1
ATOM 825 N N . LEU A 1 115 ? -7.140 7.720 1.404 1.00 96.56 115 LEU A N 1
ATOM 826 C CA . LEU A 1 115 ? -7.127 7.281 2.802 1.00 96.56 115 LEU A CA 1
ATOM 827 C C . LEU A 1 115 ? -7.850 8.292 3.695 1.00 96.56 115 LEU A C 1
ATOM 829 O O . LEU A 1 115 ? -8.729 7.916 4.468 1.00 96.56 115 LEU A O 1
ATOM 833 N N . ALA A 1 116 ? -7.541 9.581 3.556 1.00 95.19 116 ALA A N 1
ATOM 834 C CA . ALA A 1 116 ? -8.223 10.638 4.293 1.00 95.19 116 ALA A CA 1
ATOM 835 C C . ALA A 1 116 ? -9.736 10.640 4.012 1.00 95.19 116 ALA A C 1
ATOM 837 O O . ALA A 1 116 ? -10.543 10.789 4.931 1.00 95.19 116 ALA A O 1
ATOM 838 N N . ALA A 1 117 ? -10.142 10.416 2.757 1.00 94.00 117 ALA A N 1
ATOM 839 C CA . ALA A 1 117 ? -11.551 10.331 2.392 1.00 94.00 117 ALA A CA 1
ATOM 840 C C . ALA A 1 117 ? -12.251 9.137 3.056 1.00 94.00 117 ALA A C 1
ATOM 842 O O . ALA A 1 117 ? -13.372 9.308 3.536 1.00 94.00 117 ALA A O 1
ATOM 843 N N . LEU A 1 118 ? -11.589 7.973 3.110 1.00 93.19 118 LEU A N 1
ATOM 844 C CA . LEU A 1 118 ? -12.063 6.767 3.796 1.00 93.19 118 LEU A CA 1
ATOM 845 C C . LEU A 1 118 ? -12.211 6.987 5.305 1.00 93.19 118 LEU A C 1
ATOM 847 O O . LEU A 1 118 ? -13.226 6.603 5.883 1.00 93.19 118 LEU A O 1
ATOM 851 N N . LEU A 1 119 ? -11.234 7.641 5.936 1.00 91.50 119 LEU A N 1
ATOM 852 C CA . LEU A 1 119 ? -11.271 7.945 7.367 1.00 91.50 119 LEU A CA 1
ATOM 853 C C . LEU A 1 119 ? -12.396 8.919 7.720 1.00 91.50 119 LEU A C 1
ATOM 855 O O . LEU A 1 119 ? -13.098 8.703 8.703 1.00 91.50 119 LEU A O 1
ATOM 859 N N . HIS A 1 120 ? -12.644 9.922 6.878 1.00 88.62 120 HIS A N 1
ATOM 860 C CA . HIS A 1 120 ? -13.731 10.878 7.097 1.00 88.62 120 HIS A CA 1
ATOM 861 C C . HIS A 1 120 ? -15.132 10.253 6.958 1.00 88.62 120 HIS A C 1
ATOM 863 O O . HIS A 1 120 ? -16.104 10.799 7.462 1.00 88.62 120 HIS A O 1
ATOM 869 N N . VAL A 1 121 ? -15.274 9.098 6.292 1.00 82.19 121 VAL A N 1
ATOM 870 C CA . VAL A 1 121 ? -16.550 8.350 6.290 1.00 82.19 121 VAL A CA 1
ATOM 871 C C . VAL A 1 121 ? -16.870 7.770 7.668 1.00 82.19 121 VAL A C 1
ATOM 873 O O . VAL A 1 121 ? -18.035 7.612 8.014 1.00 82.19 121 VAL A O 1
ATOM 876 N N . ARG A 1 122 ? -15.839 7.427 8.443 1.00 71.69 122 ARG A N 1
ATOM 877 C CA . ARG A 1 122 ? -15.943 6.728 9.731 1.00 71.69 122 ARG A CA 1
ATOM 878 C C . ARG A 1 122 ? -15.997 7.675 10.931 1.00 71.69 122 ARG A C 1
ATOM 880 O O . ARG A 1 122 ? -15.986 7.214 12.068 1.00 71.69 122 ARG A O 1
ATOM 887 N N . GLU A 1 123 ? -16.045 8.980 10.694 1.00 62.38 123 GLU A N 1
ATOM 888 C CA . GLU A 1 123 ? -16.043 9.998 11.738 1.00 62.38 123 GLU A CA 1
ATOM 889 C C . GLU A 1 123 ? -17.452 10.144 12.349 1.00 62.38 123 GLU A C 1
ATOM 891 O O . GLU A 1 123 ? -18.178 11.088 12.048 1.00 62.38 123 GLU A O 1
ATOM 896 N N . LYS A 1 124 ? -17.879 9.180 13.187 1.00 48.06 124 LYS A N 1
ATOM 897 C CA . LYS A 1 124 ? -18.992 9.383 14.134 1.00 48.06 124 LYS A CA 1
ATOM 898 C C . LYS A 1 124 ? -18.977 8.426 15.343 1.00 48.06 124 LYS A C 1
ATOM 900 O O . LYS A 1 124 ? -18.953 7.216 15.151 1.00 48.06 124 LYS A O 1
ATOM 905 N N . GLN A 1 125 ? -19.068 9.056 16.531 1.00 41.72 125 GLN A N 1
ATOM 906 C CA . GLN A 1 125 ? -19.258 8.578 17.924 1.00 41.72 125 GLN A CA 1
ATOM 907 C C . GLN A 1 125 ? -18.192 7.598 18.478 1.00 41.72 125 GLN A C 1
ATOM 909 O O . GLN A 1 125 ? -17.808 6.650 17.815 1.00 41.72 125 GLN A O 1
ATOM 914 N N . GLU A 1 126 ? -17.604 7.791 19.666 1.00 46.56 126 GLU A N 1
ATOM 915 C CA . GLU A 1 126 ? -18.212 8.262 20.915 1.00 46.56 126 GLU A CA 1
ATOM 916 C C . GLU A 1 126 ? -17.185 8.843 21.908 1.00 46.56 126 GLU A C 1
ATOM 918 O O . GLU A 1 126 ? -16.022 8.439 21.950 1.00 46.56 126 GLU A O 1
ATOM 923 N N . ASN A 1 127 ? -17.669 9.783 22.725 1.00 48.12 127 ASN A N 1
ATOM 924 C CA . ASN A 1 127 ? -17.072 10.174 23.995 1.00 48.12 127 ASN A CA 1
ATOM 925 C C . ASN A 1 127 ? -17.356 9.068 25.019 1.00 48.12 127 ASN A C 1
ATOM 927 O O . ASN A 1 127 ? -18.420 9.061 25.628 1.00 48.12 127 ASN A O 1
ATOM 931 N N . GLU A 1 128 ? -16.390 8.194 25.264 1.00 48.91 128 GLU A N 1
ATOM 932 C CA . GLU A 1 128 ? -16.251 7.561 26.574 1.00 48.91 128 GLU A CA 1
ATOM 933 C C . GLU A 1 128 ? -14.902 7.973 27.154 1.00 48.91 128 GLU A C 1
ATOM 935 O O . GLU A 1 128 ? -13.869 7.926 26.480 1.00 48.91 128 GLU A O 1
ATOM 940 N N . GLN A 1 129 ? -14.909 8.416 28.413 1.00 50.69 129 GLN A N 1
ATOM 941 C CA . GLN A 1 129 ? -13.688 8.701 29.159 1.00 50.69 129 GLN A CA 1
ATOM 942 C C . GLN A 1 129 ? -12.962 7.386 29.461 1.00 50.69 129 GLN A C 1
ATOM 944 O O . GLN A 1 129 ? -13.077 6.808 30.538 1.00 50.69 129 GLN A O 1
ATOM 949 N N . VAL A 1 130 ? -12.182 6.909 28.495 1.00 60.94 130 VAL A N 1
ATOM 950 C CA . VAL A 1 130 ? -11.215 5.837 28.718 1.00 60.94 130 VAL A CA 1
ATOM 951 C C . VAL A 1 130 ? -10.011 6.445 29.435 1.00 60.94 130 VAL A C 1
ATOM 953 O O . VAL A 1 130 ? -9.316 7.298 28.887 1.00 60.94 130 VAL A O 1
ATOM 956 N N . SER A 1 131 ? -9.748 6.013 30.672 1.00 63.44 131 SER A N 1
ATOM 957 C CA . SER A 1 131 ? -8.696 6.596 31.522 1.00 63.44 131 SER A CA 1
ATOM 958 C C . SER A 1 131 ? -7.270 6.364 31.001 1.00 63.44 131 SER A C 1
ATOM 960 O O . SER A 1 131 ? -6.353 7.096 31.374 1.00 63.44 131 SER A O 1
ATOM 962 N N . ARG A 1 132 ? -7.060 5.365 30.128 1.00 81.94 132 ARG A N 1
ATOM 963 C CA . ARG A 1 132 ? -5.754 5.068 29.522 1.00 81.94 132 ARG A CA 1
ATOM 964 C C . ARG A 1 132 ? -5.893 4.384 28.158 1.00 81.94 132 ARG A C 1
ATOM 966 O O . ARG A 1 132 ? -6.310 3.232 28.085 1.00 81.94 132 ARG A O 1
ATOM 973 N N . VAL A 1 133 ? -5.468 5.063 27.091 1.00 85.50 133 VAL A N 1
ATOM 974 C CA . VAL A 1 133 ? -5.444 4.534 25.712 1.00 85.50 133 VAL A CA 1
ATOM 975 C C . VAL A 1 133 ? -4.006 4.302 25.221 1.00 85.50 133 VAL A C 1
ATOM 977 O O . VAL A 1 133 ? -3.074 4.928 25.738 1.00 85.50 133 VAL A O 1
ATOM 980 N N . PRO A 1 134 ? -3.781 3.416 24.232 1.00 87.12 134 PRO A N 1
ATOM 981 C CA . PRO A 1 134 ? -2.492 3.303 23.550 1.00 87.12 134 PRO A 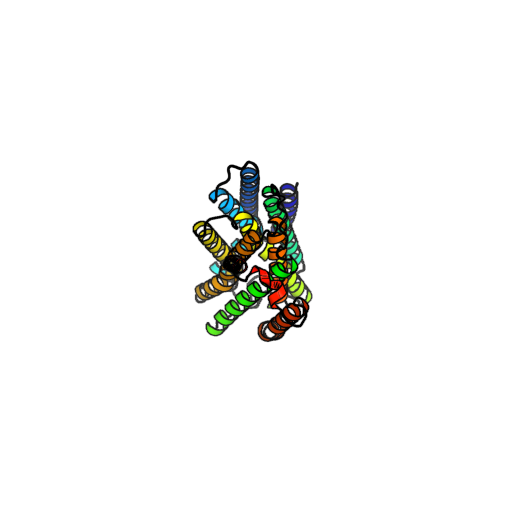CA 1
ATOM 982 C C . PRO A 1 134 ? -2.039 4.649 22.968 1.00 87.12 134 PRO A C 1
ATOM 984 O O . PRO A 1 134 ? -2.825 5.360 22.338 1.00 87.12 134 PRO A O 1
ATOM 987 N N . SER A 1 135 ? -0.762 4.999 23.137 1.00 88.44 135 SER A N 1
ATOM 988 C CA . SER A 1 135 ? -0.218 6.216 22.526 1.00 88.44 135 SER A CA 1
ATOM 989 C C . SER A 1 135 ? 0.018 6.006 21.028 1.00 88.44 135 SER A C 1
ATOM 991 O O . SER A 1 135 ? 0.378 4.906 20.596 1.00 88.44 135 SER A O 1
ATOM 993 N N . ARG A 1 136 ? -0.117 7.069 20.223 1.00 87.31 136 ARG A N 1
ATOM 994 C CA . ARG A 1 136 ? 0.178 7.019 18.776 1.00 87.31 136 ARG A CA 1
ATOM 995 C C . ARG A 1 136 ? 1.599 6.523 18.506 1.00 87.31 136 ARG A C 1
ATOM 997 O O . ARG A 1 136 ? 1.786 5.687 17.631 1.00 87.31 136 ARG A O 1
ATOM 1004 N N . SER A 1 137 ? 2.569 6.969 19.304 1.00 83.88 137 SER A N 1
ATOM 1005 C CA . SER A 1 137 ? 3.966 6.540 19.196 1.00 83.88 137 SER A CA 1
ATOM 1006 C C . SER A 1 137 ? 4.142 5.051 19.487 1.00 83.88 137 SER A C 1
ATOM 1008 O O . SER A 1 137 ? 4.906 4.397 18.790 1.00 83.88 137 SER A O 1
ATOM 1010 N N . SER A 1 138 ? 3.403 4.482 20.450 1.00 86.69 138 SER A N 1
ATOM 1011 C CA . SER A 1 138 ? 3.471 3.038 20.725 1.00 86.69 138 SER A CA 1
ATOM 1012 C C . SER A 1 138 ? 2.942 2.188 19.569 1.00 86.69 138 SER A C 1
ATOM 1014 O O . SER A 1 138 ? 3.516 1.150 19.248 1.00 86.69 138 SER A O 1
ATOM 1016 N N . VAL A 1 139 ? 1.875 2.646 18.908 1.00 90.00 139 VAL A N 1
ATOM 1017 C CA . VAL A 1 139 ? 1.313 1.972 17.734 1.00 90.00 139 VAL A CA 1
ATOM 1018 C C . VAL A 1 139 ? 2.230 2.120 16.529 1.00 90.00 139 VAL A C 1
ATOM 1020 O O . VAL A 1 139 ? 2.493 1.128 15.860 1.00 90.00 139 VAL A O 1
ATOM 1023 N N . ALA A 1 140 ? 2.743 3.325 16.270 1.00 88.25 140 ALA A N 1
ATOM 1024 C CA . ALA A 1 140 ? 3.688 3.565 15.181 1.00 88.25 140 ALA A CA 1
ATOM 1025 C C . ALA A 1 140 ? 4.977 2.746 15.365 1.00 88.25 140 ALA A C 1
ATOM 1027 O O . ALA A 1 140 ? 5.470 2.155 14.408 1.00 88.25 140 ALA A O 1
ATOM 1028 N N . LEU A 1 141 ? 5.473 2.643 16.604 1.00 84.69 141 LEU A N 1
ATOM 1029 C CA . LEU A 1 141 ? 6.606 1.791 16.952 1.00 84.69 141 LEU A CA 1
ATOM 1030 C C . LEU A 1 141 ? 6.309 0.323 16.639 1.00 84.69 141 LEU A C 1
ATOM 1032 O O . LEU A 1 141 ? 7.092 -0.325 15.953 1.00 84.69 141 LEU A O 1
ATOM 1036 N N . LEU A 1 142 ? 5.171 -0.202 17.097 1.00 87.81 142 LEU A N 1
ATOM 1037 C CA . LEU A 1 142 ? 4.804 -1.592 16.834 1.00 87.81 142 LEU A CA 1
ATOM 1038 C C . LEU A 1 142 ? 4.605 -1.866 15.336 1.00 87.81 142 LEU A C 1
ATOM 1040 O O . LEU A 1 142 ? 5.025 -2.911 14.845 1.00 87.81 142 LEU A O 1
ATOM 1044 N N . ALA A 1 143 ? 4.018 -0.919 14.604 1.00 89.75 143 ALA A N 1
ATOM 1045 C CA . ALA A 1 143 ? 3.873 -0.986 13.155 1.00 89.75 143 ALA A CA 1
ATOM 1046 C C . ALA A 1 143 ? 5.239 -1.082 12.455 1.00 89.75 143 ALA A C 1
ATOM 1048 O O . ALA A 1 143 ? 5.414 -1.915 11.565 1.00 89.75 143 ALA A O 1
ATOM 1049 N N . ALA A 1 144 ? 6.218 -0.287 12.899 1.00 87.00 144 ALA A N 1
ATOM 1050 C CA . ALA A 1 144 ? 7.587 -0.333 12.397 1.00 87.00 144 ALA A CA 1
ATOM 1051 C C . ALA A 1 144 ? 8.285 -1.663 12.722 1.00 87.00 144 ALA A C 1
ATOM 1053 O O . ALA A 1 144 ? 8.874 -2.274 11.832 1.00 87.00 144 ALA A O 1
ATOM 1054 N N . VAL A 1 145 ? 8.165 -2.150 13.966 1.00 84.69 145 VAL A N 1
ATOM 1055 C CA . VAL A 1 145 ? 8.718 -3.448 14.399 1.00 84.69 145 VAL A CA 1
ATOM 1056 C C . VAL A 1 145 ? 8.175 -4.586 13.535 1.00 84.69 145 VAL A C 1
ATOM 1058 O O . VAL A 1 145 ? 8.942 -5.409 13.039 1.00 84.69 145 VAL A O 1
ATOM 1061 N N . LEU A 1 146 ? 6.855 -4.642 13.345 1.00 88.94 146 LEU A N 1
ATOM 1062 C CA . LEU A 1 146 ? 6.205 -5.720 12.601 1.00 88.94 146 LEU A CA 1
ATOM 1063 C C . LEU A 1 146 ? 6.548 -5.680 11.119 1.00 88.94 146 LEU A C 1
ATOM 1065 O O . LEU A 1 146 ? 6.846 -6.724 10.539 1.00 88.94 146 LEU A O 1
ATOM 1069 N N . LEU A 1 147 ? 6.546 -4.492 10.515 1.00 88.38 147 LEU A N 1
ATOM 1070 C CA . LEU A 1 147 ? 6.955 -4.345 9.127 1.00 88.38 147 LEU A CA 1
ATOM 1071 C C . LEU A 1 147 ? 8.409 -4.777 8.934 1.00 88.38 147 LEU A C 1
ATOM 1073 O O . LEU A 1 147 ? 8.714 -5.488 7.976 1.00 88.38 147 LEU A O 1
ATOM 1077 N N . PHE A 1 148 ? 9.296 -4.360 9.835 1.00 84.12 148 PHE A N 1
ATOM 1078 C CA . PHE A 1 148 ? 10.693 -4.757 9.790 1.00 84.12 148 PHE A CA 1
ATOM 1079 C C . PHE A 1 148 ? 10.837 -6.277 9.925 1.00 84.12 148 PHE A C 1
ATOM 1081 O O . PHE A 1 148 ? 11.518 -6.899 9.115 1.00 84.12 148 PHE A O 1
ATOM 1088 N N . GLY A 1 149 ? 10.132 -6.892 10.878 1.00 85.31 149 GLY A N 1
ATOM 1089 C CA . GLY A 1 149 ? 10.111 -8.344 11.053 1.00 85.31 149 GLY A CA 1
ATOM 1090 C C . GLY A 1 149 ? 9.629 -9.091 9.805 1.00 85.31 149 GLY A C 1
ATOM 1091 O O . GLY A 1 149 ? 10.261 -10.061 9.390 1.00 85.31 149 GLY A O 1
ATOM 1092 N N . CYS A 1 150 ? 8.561 -8.616 9.157 1.00 90.19 150 CYS A N 1
ATOM 1093 C CA . CYS A 1 150 ? 8.036 -9.232 7.933 1.00 90.19 150 CYS A CA 1
ATOM 1094 C C . CYS A 1 150 ? 8.992 -9.055 6.743 1.00 90.19 150 CYS A C 1
ATOM 1096 O O . CYS A 1 150 ? 9.195 -9.994 5.974 1.00 90.19 150 CYS A O 1
ATOM 1098 N N . ASN A 1 151 ? 9.630 -7.888 6.612 1.00 87.00 151 ASN A N 1
ATOM 1099 C CA . ASN A 1 151 ? 10.666 -7.650 5.605 1.00 87.00 151 ASN A CA 1
ATOM 1100 C C . ASN A 1 151 ? 11.904 -8.525 5.831 1.00 87.00 151 ASN A C 1
ATOM 1102 O O . ASN A 1 151 ? 12.420 -9.125 4.891 1.00 87.00 151 ASN A O 1
ATOM 1106 N N . PHE A 1 152 ? 12.369 -8.633 7.076 1.00 84.94 152 PHE A N 1
ATOM 1107 C CA . PHE A 1 152 ? 13.484 -9.498 7.447 1.00 84.94 152 PHE A CA 1
ATOM 1108 C C . PHE A 1 152 ? 13.177 -10.958 7.102 1.00 84.94 152 PHE A C 1
ATOM 1110 O O . PHE A 1 152 ? 13.982 -11.619 6.444 1.00 84.94 152 PHE A O 1
ATOM 1117 N N . ALA A 1 153 ? 11.996 -11.449 7.487 1.00 88.88 153 ALA A N 1
ATOM 1118 C CA . ALA A 1 153 ? 11.553 -12.804 7.177 1.00 88.88 153 ALA A CA 1
ATOM 1119 C C . ALA A 1 153 ? 11.462 -13.042 5.662 1.00 88.88 153 ALA A C 1
ATOM 1121 O O . ALA A 1 153 ? 11.960 -14.054 5.173 1.00 88.88 153 ALA A O 1
ATOM 1122 N N . GLY A 1 154 ? 10.900 -12.090 4.909 1.00 89.00 154 GLY A N 1
ATOM 1123 C CA . GLY A 1 154 ? 10.830 -12.157 3.450 1.00 89.00 154 GLY A CA 1
ATOM 1124 C C . GLY A 1 154 ? 12.215 -12.215 2.797 1.00 89.00 154 GLY A C 1
ATOM 1125 O O . GLY A 1 154 ? 12.467 -13.068 1.946 1.00 89.00 154 GLY A O 1
ATOM 1126 N N . THR A 1 155 ? 13.141 -11.352 3.211 1.00 85.75 155 THR A N 1
ATOM 1127 C CA . THR A 1 155 ? 14.512 -11.349 2.676 1.00 85.75 155 THR A CA 1
ATOM 1128 C C . THR A 1 155 ? 15.253 -12.634 3.041 1.00 85.75 155 THR A C 1
ATOM 1130 O O . THR A 1 155 ? 15.912 -13.219 2.187 1.00 85.75 155 THR A O 1
ATOM 1133 N N . SER A 1 156 ? 15.086 -13.132 4.267 1.00 86.56 156 SER A N 1
ATOM 1134 C CA . SER A 1 156 ? 15.683 -14.399 4.712 1.00 86.56 156 SER A CA 1
ATOM 1135 C C . SER A 1 156 ? 15.162 -15.577 3.890 1.00 86.56 156 SER A C 1
ATOM 1137 O O . SER A 1 156 ? 15.940 -16.408 3.432 1.00 86.56 156 SER A O 1
ATOM 1139 N N . TYR A 1 157 ? 13.854 -15.611 3.632 1.00 91.00 157 TYR A N 1
ATOM 1140 C CA . TYR A 1 157 ? 13.226 -16.602 2.764 1.00 91.00 157 TYR A CA 1
ATOM 1141 C C . TYR A 1 157 ? 13.828 -16.595 1.351 1.00 91.00 157 TYR A C 1
ATOM 1143 O O . TYR A 1 157 ? 14.180 -17.652 0.832 1.00 91.00 157 TYR A O 1
ATOM 1151 N N . ARG A 1 158 ? 14.022 -15.414 0.749 1.00 89.00 158 ARG A N 1
ATOM 1152 C CA . ARG A 1 158 ? 14.656 -15.295 -0.573 1.00 89.00 158 ARG A CA 1
ATOM 1153 C C . ARG A 1 158 ? 16.111 -15.751 -0.594 1.00 89.00 158 ARG A C 1
ATOM 1155 O O . ARG A 1 158 ? 16.516 -16.391 -1.560 1.00 89.00 158 ARG A O 1
ATOM 1162 N N . LEU A 1 159 ? 16.876 -15.431 0.451 1.00 86.44 159 LEU A N 1
ATOM 1163 C CA . LEU A 1 159 ? 18.271 -15.858 0.579 1.00 86.44 159 LEU A CA 1
ATOM 1164 C C . LEU A 1 159 ? 18.373 -17.381 0.681 1.00 86.44 159 LEU A C 1
ATOM 1166 O O . LEU A 1 159 ? 19.167 -17.986 -0.030 1.00 86.44 159 LEU A O 1
ATOM 1170 N N . VAL A 1 160 ? 17.523 -18.010 1.497 1.00 88.69 160 VAL A N 1
ATOM 1171 C CA . VAL A 1 160 ? 17.457 -19.477 1.603 1.00 88.69 160 VAL A CA 1
ATOM 1172 C C . VAL A 1 160 ? 17.045 -20.107 0.271 1.00 88.69 160 VAL A C 1
ATOM 1174 O O . VAL A 1 160 ? 17.604 -21.124 -0.128 1.00 88.69 160 VAL A O 1
ATOM 1177 N N . ALA A 1 161 ? 16.112 -19.483 -0.450 1.00 88.25 161 ALA A N 1
ATOM 1178 C CA . ALA A 1 161 ? 15.693 -19.934 -1.774 1.00 88.25 161 ALA A CA 1
ATOM 1179 C C . ALA A 1 161 ? 16.733 -19.661 -2.882 1.00 88.25 161 ALA A C 1
ATOM 1181 O O . ALA A 1 161 ? 16.554 -20.142 -3.997 1.00 88.25 161 ALA A O 1
ATOM 1182 N N . SER A 1 162 ? 17.805 -18.905 -2.600 1.00 89.06 162 SER A N 1
ATOM 1183 C CA . SER A 1 162 ? 18.794 -18.442 -3.589 1.00 89.06 162 SER A CA 1
ATOM 1184 C C . SER A 1 162 ? 18.162 -17.712 -4.786 1.00 89.06 162 SER A C 1
ATOM 1186 O O . SER A 1 162 ? 18.569 -17.898 -5.931 1.00 89.06 162 SER A O 1
ATOM 1188 N N . VAL A 1 163 ? 17.135 -16.891 -4.525 1.00 87.69 163 VAL A N 1
ATOM 1189 C CA . VAL A 1 163 ? 16.371 -16.188 -5.569 1.00 87.69 163 VAL A CA 1
ATOM 1190 C C . VAL A 1 163 ? 16.765 -14.715 -5.656 1.00 87.69 163 VAL A C 1
ATOM 1192 O O . VAL A 1 163 ? 16.405 -13.883 -4.812 1.00 87.69 163 VAL A O 1
ATOM 1195 N N . GLU A 1 164 ? 17.468 -14.397 -6.736 1.00 86.50 164 GLU A N 1
ATOM 1196 C CA . GLU A 1 164 ? 17.855 -13.057 -7.182 1.00 86.50 164 GLU A CA 1
ATOM 1197 C C . GLU A 1 164 ? 16.822 -12.490 -8.180 1.00 86.50 164 GLU A C 1
ATOM 1199 O O . GLU A 1 164 ? 16.069 -13.254 -8.794 1.00 86.50 164 GLU A O 1
ATOM 1204 N N . PRO A 1 165 ? 16.744 -11.158 -8.364 1.00 86.19 165 PRO A N 1
ATOM 1205 C CA . PRO A 1 165 ? 16.025 -10.580 -9.495 1.00 86.19 165 PRO A CA 1
ATOM 1206 C C . PRO A 1 165 ? 16.635 -11.063 -10.813 1.00 86.19 165 PRO A C 1
ATOM 1208 O O . PRO A 1 165 ? 17.855 -11.062 -10.955 1.00 86.19 165 PRO A O 1
ATOM 1211 N N . TRP A 1 166 ? 15.810 -11.399 -11.807 1.00 85.62 166 TRP A N 1
ATOM 1212 C CA . TRP A 1 166 ? 16.328 -11.851 -13.112 1.00 85.62 166 TRP A CA 1
ATOM 1213 C C . TRP A 1 166 ? 17.143 -10.770 -13.847 1.00 85.62 166 TRP A C 1
ATOM 1215 O O . TRP A 1 166 ? 17.998 -11.085 -14.670 1.00 85.62 166 TRP A O 1
ATOM 1225 N N . CYS A 1 167 ? 16.886 -9.492 -13.548 1.00 82.50 167 CYS A N 1
ATOM 1226 C CA . CYS A 1 167 ? 17.641 -8.354 -14.055 1.00 82.50 167 CYS A CA 1
ATOM 1227 C C . CYS A 1 167 ? 17.767 -7.286 -12.968 1.00 82.50 167 CYS A C 1
ATOM 1229 O O . CYS A 1 167 ? 16.774 -6.770 -12.458 1.00 82.50 167 CYS A O 1
ATOM 1231 N N . GLN A 1 168 ? 18.998 -6.912 -12.617 1.00 79.62 168 GLN A N 1
ATOM 1232 C CA . GLN A 1 168 ? 19.234 -5.882 -11.603 1.00 79.62 168 GLN A CA 1
ATOM 1233 C C . GLN A 1 168 ? 18.903 -4.468 -12.119 1.00 79.62 168 GLN A C 1
ATOM 1235 O O . GLN A 1 168 ? 18.486 -3.611 -11.338 1.00 79.62 168 GLN A O 1
ATOM 1240 N N . ARG A 1 169 ? 19.024 -4.229 -13.435 1.00 75.62 169 ARG A N 1
ATOM 1241 C CA . ARG A 1 169 ? 18.842 -2.908 -14.076 1.00 75.62 169 ARG A CA 1
ATOM 1242 C C . ARG A 1 169 ? 17.430 -2.329 -13.961 1.00 75.62 169 ARG A C 1
ATOM 1244 O O . ARG A 1 169 ? 17.248 -1.124 -14.065 1.00 75.62 169 ARG A O 1
ATOM 1251 N N . ILE A 1 170 ? 16.442 -3.179 -13.712 1.00 72.62 170 ILE A N 1
ATOM 1252 C CA . ILE A 1 170 ? 15.035 -2.796 -13.533 1.00 72.62 170 ILE A CA 1
ATOM 1253 C C . ILE A 1 170 ? 14.650 -2.610 -12.060 1.00 72.62 170 ILE A C 1
ATOM 1255 O O . ILE A 1 170 ? 13.486 -2.403 -11.734 1.00 72.62 170 ILE A O 1
ATOM 1259 N N . THR A 1 171 ? 15.616 -2.717 -11.152 1.00 76.56 171 THR A N 1
ATOM 1260 C CA . THR A 1 171 ? 15.401 -2.555 -9.712 1.00 76.56 171 THR A CA 1
ATOM 1261 C C . THR A 1 171 ? 15.840 -1.165 -9.256 1.00 76.56 171 THR A C 1
ATOM 1263 O O . THR A 1 171 ? 16.656 -0.520 -9.914 1.00 76.56 171 THR A O 1
ATOM 1266 N N . GLY A 1 172 ? 15.377 -0.726 -8.080 1.00 70.25 172 GLY A N 1
ATOM 1267 C CA . GLY A 1 172 ? 15.831 0.537 -7.478 1.00 70.25 172 GLY A CA 1
ATOM 1268 C C . GLY A 1 172 ? 17.351 0.616 -7.280 1.00 70.25 172 GLY A C 1
ATOM 1269 O O . GLY A 1 172 ? 17.913 1.706 -7.308 1.00 70.25 172 GLY A O 1
ATOM 1270 N N . SER A 1 173 ? 18.038 -0.530 -7.179 1.00 72.25 173 SER A N 1
ATOM 1271 C CA . SER A 1 173 ? 19.498 -0.579 -7.012 1.00 72.25 173 SER A CA 1
ATOM 1272 C C . SER A 1 173 ? 20.293 -0.111 -8.235 1.00 72.25 173 SER A C 1
ATOM 1274 O O . SER A 1 173 ? 21.479 0.176 -8.107 1.00 72.25 173 SER A O 1
ATOM 1276 N N . ALA A 1 174 ? 19.660 -0.016 -9.407 1.00 74.56 174 ALA A N 1
ATOM 1277 C CA . ALA A 1 174 ? 20.298 0.456 -10.633 1.00 74.56 174 ALA A CA 1
ATOM 1278 C C . ALA A 1 174 ? 20.160 1.973 -10.852 1.00 74.56 174 ALA A C 1
ATOM 1280 O O . ALA A 1 174 ? 20.681 2.503 -11.834 1.00 74.56 174 ALA A O 1
ATOM 1281 N N . LEU A 1 175 ? 19.451 2.677 -9.965 1.00 74.62 175 LEU A N 1
ATOM 1282 C CA . LEU A 1 175 ? 19.218 4.111 -10.094 1.00 74.62 175 LEU A CA 1
ATOM 1283 C C . LEU A 1 175 ? 20.435 4.942 -9.672 1.00 74.62 175 LEU A C 1
ATOM 1285 O O . LEU A 1 175 ? 21.177 4.547 -8.769 1.00 74.62 175 LEU A O 1
ATOM 1289 N N . PRO A 1 176 ? 20.599 6.154 -10.240 1.00 79.94 176 PRO A N 1
ATOM 1290 C CA . PRO A 1 176 ? 21.524 7.142 -9.696 1.00 79.94 176 PRO A CA 1
ATOM 1291 C C . PRO A 1 176 ? 21.229 7.394 -8.212 1.00 79.94 176 PRO A C 1
ATOM 1293 O O . PRO A 1 176 ? 20.067 7.541 -7.840 1.00 79.94 176 PRO A O 1
ATOM 1296 N N . SER A 1 177 ? 22.261 7.500 -7.371 1.00 76.81 177 SER A N 1
ATOM 1297 C CA . SER A 1 177 ? 22.134 7.523 -5.901 1.00 76.81 177 SER A CA 1
ATOM 1298 C C . SER A 1 177 ? 21.111 8.534 -5.363 1.00 76.81 177 SER A C 1
ATOM 1300 O O . SER A 1 177 ? 20.326 8.198 -4.476 1.00 76.81 177 SER A O 1
ATOM 1302 N N . GLY A 1 178 ? 21.064 9.750 -5.919 1.00 78.25 178 GLY A N 1
ATOM 1303 C CA . GLY A 1 178 ? 20.084 10.771 -5.528 1.00 78.25 178 GLY A CA 1
ATOM 1304 C C . GLY A 1 178 ? 18.639 10.411 -5.899 1.00 78.25 178 GLY A C 1
ATOM 1305 O O . GLY A 1 178 ? 17.729 10.604 -5.095 1.00 78.25 178 GLY A O 1
ATOM 1306 N N . VAL A 1 179 ? 18.428 9.834 -7.085 1.00 79.31 179 VAL A N 1
ATOM 1307 C CA . VAL A 1 179 ? 17.102 9.394 -7.556 1.00 79.31 179 VAL A CA 1
ATOM 1308 C C . VAL A 1 179 ? 16.663 8.139 -6.804 1.00 79.31 179 VAL A C 1
ATOM 1310 O O . VAL A 1 179 ? 15.534 8.087 -6.327 1.00 79.31 179 VAL A O 1
ATOM 1313 N N . GLY A 1 180 ? 17.566 7.171 -6.624 1.00 79.25 180 GLY A N 1
ATOM 1314 C CA . GLY A 1 180 ? 17.322 5.949 -5.857 1.00 79.25 180 GLY A CA 1
ATOM 1315 C C . GLY A 1 180 ? 16.908 6.249 -4.419 1.00 79.25 180 GLY A C 1
ATOM 1316 O O . GLY A 1 180 ? 15.871 5.774 -3.975 1.00 79.25 180 GLY A O 1
ATOM 1317 N N . THR A 1 181 ? 17.625 7.153 -3.743 1.00 83.62 181 THR A N 1
ATOM 1318 C CA . THR A 1 181 ? 17.275 7.597 -2.381 1.00 83.62 181 THR A CA 1
ATOM 1319 C C . THR A 1 181 ? 15.864 8.190 -2.324 1.00 83.62 181 THR A C 1
ATOM 1321 O O . THR A 1 181 ? 15.082 7.860 -1.434 1.00 83.62 181 THR A O 1
ATOM 1324 N N . ALA A 1 182 ? 15.507 9.058 -3.275 1.00 84.25 182 ALA A N 1
ATOM 1325 C CA . ALA A 1 182 ? 14.179 9.666 -3.314 1.00 84.25 182 ALA A CA 1
ATOM 1326 C C . ALA A 1 182 ? 13.075 8.630 -3.596 1.00 84.25 182 ALA A C 1
ATOM 1328 O O . ALA A 1 182 ? 12.020 8.666 -2.962 1.00 84.25 182 ALA A O 1
ATOM 1329 N N . VAL A 1 183 ? 13.326 7.677 -4.498 1.00 84.38 183 VAL A N 1
ATOM 1330 C CA . VAL A 1 183 ? 12.418 6.556 -4.778 1.00 84.38 183 VAL A CA 1
ATOM 1331 C C . VAL A 1 183 ? 12.234 5.673 -3.542 1.00 84.38 183 VAL A C 1
ATOM 1333 O O . VAL A 1 183 ? 11.098 5.345 -3.197 1.00 84.38 183 VAL A O 1
ATOM 1336 N N . ASP A 1 184 ? 13.309 5.342 -2.831 1.00 85.56 184 ASP A N 1
ATOM 1337 C CA . ASP A 1 184 ? 13.260 4.541 -1.604 1.00 85.56 184 ASP A CA 1
ATOM 1338 C C . ASP A 1 184 ? 12.465 5.248 -0.499 1.00 85.56 184 ASP A C 1
ATOM 1340 O O . ASP A 1 184 ? 11.658 4.618 0.183 1.00 85.56 184 ASP A O 1
ATOM 1344 N N . VAL A 1 185 ? 12.604 6.572 -0.370 1.00 85.62 185 VAL A N 1
ATOM 1345 C CA . VAL A 1 185 ? 11.803 7.366 0.573 1.00 85.62 185 VAL A CA 1
ATOM 1346 C C . VAL A 1 185 ? 10.325 7.360 0.195 1.00 85.62 185 VAL A C 1
ATOM 1348 O O . VAL A 1 185 ? 9.477 7.077 1.040 1.00 85.62 185 VAL A O 1
ATOM 1351 N N . VAL A 1 186 ? 9.987 7.681 -1.053 1.00 89.44 186 VAL A N 1
ATOM 1352 C CA . VAL A 1 186 ? 8.589 7.895 -1.460 1.00 89.44 186 VAL A CA 1
ATOM 1353 C C . VAL A 1 186 ? 7.828 6.579 -1.618 1.00 89.44 186 VAL A C 1
ATOM 1355 O O . VAL A 1 186 ? 6.634 6.535 -1.311 1.00 89.44 186 VAL A O 1
ATOM 1358 N N . SER A 1 187 ? 8.504 5.503 -2.039 1.00 87.81 187 SER A N 1
ATOM 1359 C CA . SER A 1 187 ? 7.899 4.177 -2.218 1.00 87.81 187 SER A CA 1
ATOM 1360 C C . SER A 1 187 ? 7.170 3.722 -0.961 1.00 87.81 187 SER A C 1
ATOM 1362 O O . SER A 1 187 ? 5.996 3.394 -1.060 1.00 87.81 187 SER A O 1
ATOM 1364 N N . GLY A 1 188 ? 7.772 3.831 0.228 1.00 91.38 188 GLY A N 1
ATOM 1365 C CA . GLY A 1 188 ? 7.114 3.444 1.480 1.00 91.38 188 GLY A CA 1
ATOM 1366 C C . GLY A 1 188 ? 5.770 4.146 1.721 1.00 91.38 188 GLY A C 1
ATOM 1367 O O . GLY A 1 188 ? 4.797 3.503 2.115 1.00 91.38 188 GLY A O 1
ATOM 1368 N N . PHE A 1 189 ? 5.659 5.441 1.413 1.00 93.62 189 PHE A N 1
ATOM 1369 C CA . PHE A 1 189 ? 4.396 6.183 1.535 1.00 93.62 189 PHE A CA 1
ATOM 1370 C C . PHE A 1 189 ? 3.386 5.806 0.457 1.00 93.62 189 PHE A C 1
ATOM 1372 O O . PHE A 1 189 ? 2.219 5.571 0.768 1.00 93.62 189 PHE A O 1
ATOM 1379 N N . GLN A 1 190 ? 3.833 5.729 -0.796 1.00 92.50 190 GLN A N 1
ATOM 1380 C CA . GLN A 1 190 ? 3.017 5.285 -1.924 1.00 92.50 190 GLN A CA 1
ATOM 1381 C C . GLN A 1 190 ? 2.345 3.945 -1.600 1.00 92.50 190 GLN A C 1
ATOM 1383 O O . GLN A 1 190 ? 1.135 3.768 -1.738 1.00 92.50 190 GLN A O 1
ATOM 1388 N N . GLU A 1 191 ? 3.162 3.025 -1.110 1.00 94.00 191 GLU A N 1
ATOM 1389 C CA . GLU A 1 191 ? 2.858 1.638 -0.851 1.00 94.00 191 GLU A CA 1
ATOM 1390 C C . GLU A 1 191 ? 1.980 1.438 0.380 1.00 94.00 191 GLU A C 1
ATOM 1392 O O . GLU A 1 191 ? 0.925 0.808 0.288 1.00 94.00 191 GLU A O 1
ATOM 1397 N N . GLU A 1 192 ? 2.367 1.985 1.525 1.00 96.25 192 GLU A N 1
ATOM 1398 C CA . GLU A 1 192 ? 1.731 1.626 2.791 1.00 96.25 192 GLU A CA 1
ATOM 1399 C C . GLU A 1 192 ? 0.479 2.442 3.101 1.00 96.25 192 GLU A C 1
ATOM 1401 O O . GLU A 1 192 ? -0.420 1.937 3.776 1.00 96.25 192 GLU A O 1
ATOM 1406 N N . LEU A 1 193 ? 0.329 3.649 2.545 1.00 97.19 193 LEU A N 1
ATOM 1407 C CA . LEU A 1 193 ? -0.935 4.385 2.659 1.00 97.19 193 LEU A CA 1
ATOM 1408 C C . LEU A 1 193 ? -2.073 3.660 1.927 1.00 97.19 193 LEU A C 1
ATOM 1410 O O . LEU A 1 193 ? -3.196 3.603 2.432 1.00 97.19 193 LEU A O 1
ATOM 1414 N N . ALA A 1 194 ? -1.775 3.067 0.770 1.00 97.00 194 ALA A N 1
ATOM 1415 C CA . ALA A 1 194 ? -2.752 2.348 -0.035 1.00 97.00 194 ALA A CA 1
ATOM 1416 C C . ALA A 1 194 ? -2.958 0.903 0.446 1.00 97.00 194 ALA A C 1
ATOM 1418 O O . ALA A 1 194 ? -4.072 0.521 0.804 1.00 97.00 194 ALA A O 1
ATOM 1419 N N . PHE A 1 195 ? -1.903 0.086 0.500 1.00 97.56 195 PHE A N 1
ATOM 1420 C CA . PHE A 1 195 ? -2.051 -1.337 0.822 1.00 97.56 195 PHE A CA 1
ATOM 1421 C C . PHE A 1 195 ? -2.434 -1.581 2.281 1.00 97.56 195 PHE A C 1
ATOM 1423 O O . PHE A 1 195 ? -3.357 -2.363 2.534 1.00 97.56 195 PHE A O 1
ATOM 1430 N N . THR A 1 196 ? -1.777 -0.895 3.217 1.00 97.00 196 THR A N 1
ATOM 1431 C CA . THR A 1 196 ? -2.017 -1.046 4.658 1.00 97.00 196 THR A CA 1
ATOM 1432 C C . THR A 1 196 ? -3.098 -0.077 5.134 1.00 97.00 196 THR A C 1
ATOM 1434 O O . THR A 1 196 ? -4.085 -0.497 5.741 1.00 97.00 196 THR A O 1
ATOM 1437 N N . GLY A 1 197 ? -2.984 1.209 4.798 1.00 97.50 197 GLY A N 1
ATOM 1438 C CA . GLY A 1 197 ? -3.904 2.240 5.275 1.00 97.50 197 GLY A CA 1
ATOM 1439 C C . GLY A 1 197 ? -5.349 2.038 4.832 1.00 97.50 197 GLY A C 1
ATOM 1440 O O . GLY A 1 197 ? -6.247 2.049 5.680 1.00 97.50 197 GLY A O 1
ATOM 1441 N N . PHE A 1 198 ? -5.607 1.783 3.542 1.00 97.75 198 PHE A N 1
ATOM 1442 C CA . PHE A 1 198 ? -6.979 1.524 3.082 1.00 97.75 198 PHE A CA 1
ATOM 1443 C C . PHE A 1 198 ? -7.560 0.278 3.749 1.00 97.75 198 PHE A C 1
ATOM 1445 O O . PHE A 1 198 ? -8.724 0.278 4.153 1.00 97.75 198 PHE A O 1
ATOM 1452 N N . ALA A 1 199 ? -6.754 -0.776 3.902 1.00 97.44 199 ALA A N 1
ATOM 1453 C CA . ALA A 1 199 ? -7.211 -2.015 4.511 1.00 97.44 199 ALA A CA 1
ATOM 1454 C C . ALA A 1 199 ? -7.608 -1.809 5.981 1.00 97.44 199 ALA A C 1
ATOM 1456 O O . ALA A 1 199 ? -8.676 -2.263 6.403 1.00 97.44 199 ALA A O 1
ATOM 1457 N N . LEU A 1 200 ? -6.805 -1.067 6.749 1.00 96.81 200 LEU A N 1
ATOM 1458 C CA . LEU A 1 200 ? -7.128 -0.721 8.132 1.00 96.81 200 LEU A CA 1
ATOM 1459 C C . LEU A 1 200 ? -8.377 0.172 8.220 1.00 96.81 200 LEU A C 1
ATOM 1461 O O . LEU A 1 200 ? -9.271 -0.097 9.025 1.00 96.81 200 LEU A O 1
ATOM 1465 N N . ALA A 1 201 ? -8.498 1.179 7.350 1.00 95.44 201 ALA A N 1
ATOM 1466 C CA . ALA A 1 201 ? -9.666 2.064 7.307 1.00 95.44 201 ALA A CA 1
ATOM 1467 C C . ALA A 1 201 ? -10.983 1.309 7.020 1.00 95.44 201 ALA A C 1
ATOM 1469 O O . ALA A 1 201 ? -12.065 1.693 7.480 1.00 95.44 201 ALA A O 1
ATOM 1470 N N . LEU A 1 202 ? -10.905 0.210 6.270 1.00 95.00 2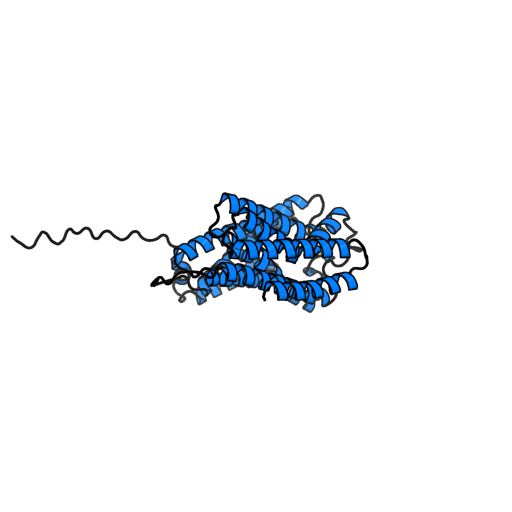02 LEU A N 1
ATOM 1471 C CA . LEU A 1 202 ? -12.073 -0.526 5.803 1.00 95.00 202 LEU A CA 1
ATOM 1472 C C . LEU A 1 202 ? -12.430 -1.720 6.702 1.00 95.00 202 LEU A C 1
ATOM 1474 O O . LEU A 1 202 ? -13.603 -1.876 7.063 1.00 95.00 202 LEU A O 1
ATOM 1478 N N . PHE A 1 203 ? -11.452 -2.536 7.109 1.00 95.25 203 PHE A N 1
ATOM 1479 C CA . PHE A 1 203 ? -11.702 -3.923 7.539 1.00 95.25 203 PHE A CA 1
ATOM 1480 C C . PHE A 1 203 ? -11.377 -4.250 8.999 1.00 95.25 203 PHE A C 1
ATOM 1482 O O . PHE A 1 203 ? -11.555 -5.400 9.414 1.00 95.25 203 PHE A O 1
ATOM 1489 N N . LEU A 1 204 ? -10.975 -3.272 9.817 1.00 92.81 204 LEU A N 1
ATOM 1490 C CA . LEU A 1 204 ? -10.705 -3.518 11.241 1.00 92.81 204 LEU A CA 1
ATOM 1491 C C . LEU A 1 204 ? -11.900 -4.144 11.980 1.00 92.81 204 LEU A C 1
ATOM 1493 O O . LEU A 1 204 ? -11.701 -5.026 12.810 1.00 92.81 204 LEU A O 1
ATOM 1497 N N . SER A 1 205 ? -13.130 -3.776 11.611 1.00 90.06 205 SER A N 1
ATOM 1498 C CA . SER A 1 205 ? -14.380 -4.329 12.162 1.00 90.06 205 SER A CA 1
ATOM 1499 C C . SER A 1 205 ? -14.982 -5.496 11.365 1.00 90.06 205 SER A C 1
ATOM 1501 O O . SER A 1 205 ? -16.006 -6.044 11.764 1.00 90.06 205 SER A O 1
ATOM 1503 N N . SER A 1 206 ? -14.396 -5.883 10.229 1.00 92.69 206 SER A N 1
ATOM 1504 C CA . SER A 1 206 ? -14.950 -6.949 9.379 1.00 92.69 206 SER A CA 1
ATOM 1505 C C . SER A 1 206 ? -14.639 -8.346 9.931 1.00 92.69 206 SER A C 1
ATOM 1507 O O . SER A 1 206 ? -13.777 -8.527 10.785 1.00 92.69 206 SER A O 1
ATOM 1509 N N . ARG A 1 207 ? -15.316 -9.391 9.450 1.00 94.75 207 ARG A N 1
ATOM 1510 C CA . ARG A 1 207 ? -15.014 -10.771 9.883 1.00 94.75 207 ARG A CA 1
ATOM 1511 C C . ARG A 1 207 ? -13.665 -11.237 9.326 1.00 94.75 207 ARG A C 1
ATOM 1513 O O . ARG A 1 207 ? -13.246 -10.787 8.262 1.00 94.75 207 ARG A O 1
ATOM 1520 N N . TRP A 1 208 ? -13.012 -12.193 9.993 1.00 94.25 208 TRP A N 1
ATOM 1521 C CA . TRP A 1 208 ? -11.742 -12.767 9.516 1.00 94.25 208 TRP A CA 1
ATOM 1522 C C . TRP A 1 208 ? -11.836 -13.377 8.113 1.00 94.25 208 TRP A C 1
ATOM 1524 O O . TRP A 1 208 ? -10.881 -13.280 7.354 1.00 94.25 208 TRP A O 1
ATOM 1534 N N . ARG A 1 209 ? -13.001 -13.915 7.724 1.00 95.62 209 ARG A N 1
ATOM 1535 C CA . ARG A 1 209 ? -13.238 -14.379 6.347 1.00 95.62 209 ARG A CA 1
ATOM 1536 C C . ARG A 1 209 ? -13.076 -13.250 5.321 1.00 95.62 209 ARG A C 1
ATOM 1538 O O . ARG A 1 209 ? -12.424 -13.449 4.305 1.00 95.62 209 ARG A O 1
ATOM 1545 N N . THR A 1 210 ? -13.628 -12.069 5.598 1.00 95.69 210 THR A N 1
ATOM 1546 C CA . THR A 1 210 ? -13.461 -10.882 4.743 1.00 95.69 210 THR A CA 1
ATOM 1547 C C . THR A 1 210 ? -12.006 -10.421 4.746 1.00 95.69 210 THR A C 1
ATOM 1549 O O . THR A 1 210 ? -11.456 -10.133 3.690 1.00 95.69 210 THR A O 1
ATOM 1552 N N . VAL A 1 211 ? -11.355 -10.408 5.915 1.00 96.19 211 VAL A N 1
ATOM 1553 C CA . VAL A 1 211 ? -9.929 -10.059 6.021 1.00 96.19 211 VAL A CA 1
ATOM 1554 C C . VAL A 1 211 ? -9.062 -11.003 5.188 1.00 96.19 211 VAL A C 1
ATOM 1556 O O . VAL A 1 211 ? -8.178 -10.526 4.494 1.00 96.19 211 VAL A O 1
ATOM 1559 N N . ALA A 1 212 ? -9.339 -12.309 5.176 1.00 97.19 212 ALA A N 1
ATOM 1560 C CA . ALA A 1 212 ? -8.599 -13.269 4.357 1.00 97.19 212 ALA A CA 1
ATOM 1561 C C . ALA A 1 212 ? -8.708 -12.961 2.853 1.00 97.19 212 ALA A C 1
ATOM 1563 O O . ALA A 1 212 ? -7.706 -12.999 2.145 1.00 97.19 212 ALA A O 1
ATOM 1564 N N . VAL A 1 213 ? -9.901 -12.583 2.375 1.00 97.50 213 VAL A N 1
ATOM 1565 C CA . VAL A 1 213 ? -10.100 -12.137 0.983 1.00 97.50 213 VAL A CA 1
ATOM 1566 C C . VAL A 1 213 ? -9.287 -10.875 0.693 1.00 97.50 213 VAL A C 1
ATOM 1568 O O . VAL A 1 213 ? -8.614 -10.789 -0.328 1.00 97.50 213 VAL A O 1
ATOM 1571 N N . VAL A 1 214 ? -9.308 -9.905 1.605 1.00 97.12 214 VAL A N 1
ATOM 1572 C CA . VAL A 1 214 ? -8.558 -8.648 1.465 1.00 97.12 214 VAL A CA 1
ATOM 1573 C C . VAL A 1 214 ? -7.050 -8.894 1.472 1.00 97.12 214 VAL A C 1
ATOM 1575 O O . VAL A 1 214 ? -6.339 -8.289 0.678 1.00 97.12 214 VAL A O 1
ATOM 1578 N N . VAL A 1 215 ? -6.560 -9.810 2.310 1.00 98.00 215 VAL A N 1
ATOM 1579 C CA . VAL A 1 215 ? -5.155 -10.240 2.324 1.00 98.00 215 VAL A CA 1
ATOM 1580 C C . VAL A 1 215 ? -4.781 -10.897 0.998 1.00 98.00 215 VAL A C 1
ATOM 1582 O O . VAL A 1 215 ? -3.734 -10.575 0.450 1.00 98.00 215 VAL A O 1
ATOM 1585 N N . ALA A 1 216 ? -5.642 -11.747 0.432 1.00 97.94 216 ALA A N 1
ATOM 1586 C CA . ALA A 1 216 ? -5.396 -12.337 -0.882 1.00 97.94 216 ALA A CA 1
ATOM 1587 C C . ALA A 1 216 ? -5.322 -11.271 -1.991 1.00 97.94 216 ALA A C 1
ATOM 1589 O O . ALA A 1 216 ? -4.416 -11.320 -2.820 1.00 97.94 216 ALA A O 1
ATOM 1590 N N . ILE A 1 217 ? -6.217 -10.275 -1.977 1.00 97.69 217 ILE A N 1
ATOM 1591 C CA . ILE A 1 217 ? -6.185 -9.140 -2.918 1.00 97.69 217 ILE A CA 1
ATOM 1592 C C . ILE A 1 217 ? -4.904 -8.318 -2.735 1.00 97.69 217 ILE A C 1
ATOM 1594 O O . ILE A 1 217 ? -4.247 -7.981 -3.716 1.00 97.69 217 ILE A O 1
ATOM 1598 N N . ASN A 1 218 ? -4.531 -8.020 -1.489 1.00 97.38 218 ASN A N 1
ATOM 1599 C CA . ASN A 1 218 ? -3.309 -7.296 -1.147 1.00 97.38 218 ASN A CA 1
ATOM 1600 C C . ASN A 1 218 ? -2.070 -8.016 -1.701 1.00 97.38 218 ASN A C 1
ATOM 1602 O O . ASN A 1 218 ? -1.296 -7.414 -2.443 1.00 97.38 218 ASN A O 1
ATOM 1606 N N . VAL A 1 219 ? -1.936 -9.313 -1.406 1.00 97.56 219 VAL A N 1
ATOM 1607 C CA . VAL A 1 219 ? -0.839 -10.156 -1.893 1.00 97.56 219 VAL A CA 1
ATOM 1608 C C . VAL A 1 219 ? -0.824 -10.194 -3.414 1.00 97.56 219 VAL A C 1
ATOM 1610 O O . VAL A 1 219 ? 0.228 -9.977 -4.000 1.00 97.56 219 VAL A O 1
ATOM 1613 N N . LEU A 1 220 ? -1.967 -10.421 -4.067 1.00 96.44 220 LEU A N 1
ATOM 1614 C CA . LEU A 1 220 ? -2.031 -10.522 -5.523 1.00 96.44 220 LEU A CA 1
ATOM 1615 C C . LEU A 1 220 ? -1.643 -9.207 -6.204 1.00 96.44 220 LEU A C 1
ATOM 1617 O O . LEU A 1 220 ? -0.790 -9.209 -7.085 1.00 96.44 220 LEU A O 1
ATOM 1621 N N . CYS A 1 221 ? -2.222 -8.081 -5.783 1.00 95.31 221 CYS A N 1
ATOM 1622 C CA . CYS A 1 221 ? -1.882 -6.775 -6.342 1.00 95.31 221 CYS A CA 1
ATOM 1623 C C . CYS A 1 221 ? -0.399 -6.455 -6.117 1.00 95.31 221 CYS A C 1
ATOM 1625 O O . CYS A 1 221 ? 0.294 -6.030 -7.036 1.00 95.31 221 CYS A O 1
ATOM 1627 N N . ARG A 1 222 ? 0.126 -6.704 -4.916 1.00 94.25 222 ARG A N 1
ATOM 1628 C CA . ARG A 1 222 ? 1.532 -6.429 -4.613 1.00 94.25 222 ARG A CA 1
ATOM 1629 C C . ARG A 1 222 ? 2.489 -7.370 -5.335 1.00 94.25 222 ARG A C 1
ATOM 1631 O O . ARG A 1 222 ? 3.571 -6.945 -5.724 1.00 94.25 222 ARG A O 1
ATOM 1638 N N . PHE A 1 223 ? 2.083 -8.613 -5.555 1.00 94.62 223 PHE A N 1
ATOM 1639 C CA . PHE A 1 223 ? 2.818 -9.576 -6.359 1.00 94.62 223 PHE A CA 1
ATOM 1640 C C . PHE A 1 223 ? 2.879 -9.144 -7.818 1.00 94.62 223 PHE A C 1
ATOM 1642 O O . PHE A 1 223 ? 3.968 -9.064 -8.368 1.00 94.62 223 PHE A O 1
ATOM 1649 N N . VAL A 1 224 ? 1.742 -8.769 -8.407 1.00 92.56 224 VAL A N 1
ATOM 1650 C CA . VAL A 1 224 ? 1.679 -8.260 -9.782 1.00 92.56 224 VAL A CA 1
ATOM 1651 C C . VAL A 1 224 ? 2.535 -7.004 -9.953 1.00 92.56 224 VAL A C 1
ATOM 1653 O O . VAL A 1 224 ? 3.278 -6.906 -10.926 1.00 92.56 224 VAL A O 1
ATOM 1656 N N . LEU A 1 225 ? 2.502 -6.088 -8.979 1.00 89.38 225 LEU A N 1
ATOM 1657 C CA . LEU A 1 225 ? 3.350 -4.893 -8.961 1.00 89.38 225 LEU A CA 1
ATOM 1658 C C . LEU A 1 225 ? 4.842 -5.245 -9.026 1.00 89.38 225 LEU A C 1
ATOM 1660 O O . LEU A 1 225 ? 5.604 -4.542 -9.675 1.00 89.38 225 LEU A O 1
ATOM 1664 N N . HIS A 1 226 ? 5.240 -6.339 -8.377 1.00 89.19 226 HIS A N 1
ATOM 1665 C CA . HIS A 1 226 ? 6.625 -6.786 -8.249 1.00 89.19 226 HIS A CA 1
ATOM 1666 C C . HIS A 1 226 ? 6.995 -7.944 -9.185 1.00 89.19 226 HIS A C 1
ATOM 1668 O O . HIS A 1 226 ? 8.095 -8.488 -9.077 1.00 89.19 226 HIS A O 1
ATOM 1674 N N . LEU A 1 227 ? 6.125 -8.308 -10.136 1.00 88.19 227 LEU A N 1
ATOM 1675 C CA . LEU A 1 227 ? 6.396 -9.377 -11.105 1.00 88.19 227 LEU A CA 1
ATOM 1676 C C . LEU A 1 227 ? 7.640 -9.098 -11.948 1.00 88.19 227 LEU A C 1
ATOM 1678 O O . LEU A 1 227 ? 8.280 -10.034 -12.415 1.00 88.19 227 LEU A O 1
ATOM 1682 N N . TYR A 1 228 ? 8.026 -7.828 -12.085 1.00 82.12 228 TYR A N 1
ATOM 1683 C CA . TYR A 1 228 ? 9.262 -7.446 -12.755 1.00 82.12 228 TYR A CA 1
ATOM 1684 C C . TYR A 1 228 ? 10.514 -8.022 -12.078 1.00 82.12 228 TYR A C 1
ATOM 1686 O O . TYR A 1 228 ? 11.539 -8.109 -12.733 1.00 82.12 228 TYR A O 1
ATOM 1694 N N . TYR A 1 229 ? 10.470 -8.454 -10.815 1.00 84.62 229 TYR A N 1
ATOM 1695 C CA . TYR A 1 229 ? 11.596 -9.156 -10.198 1.00 84.62 229 TYR A CA 1
ATOM 1696 C C . TYR A 1 229 ? 11.718 -10.626 -10.618 1.00 84.62 229 TYR A C 1
ATOM 1698 O O . TYR A 1 229 ? 12.808 -11.197 -10.546 1.00 84.62 229 TYR A O 1
ATOM 1706 N N . ALA A 1 230 ? 10.617 -11.242 -11.043 1.00 87.56 230 ALA A N 1
ATOM 1707 C CA . ALA A 1 230 ? 10.537 -12.667 -11.304 1.00 87.56 230 ALA A CA 1
ATOM 1708 C C . ALA A 1 230 ? 10.796 -13.010 -12.772 1.00 87.56 230 ALA A C 1
ATOM 1710 O O . ALA A 1 230 ? 10.362 -12.309 -13.683 1.00 87.56 230 ALA A O 1
ATOM 1711 N N . ASP A 1 231 ? 11.419 -14.160 -12.999 1.00 85.94 231 ASP A N 1
ATOM 1712 C CA . ASP A 1 231 ? 11.324 -14.874 -14.270 1.00 85.94 231 ASP A CA 1
ATOM 1713 C C . ASP A 1 231 ? 10.279 -16.004 -14.171 1.00 85.94 231 ASP A C 1
ATOM 1715 O O . ASP A 1 231 ? 9.604 -16.164 -13.153 1.00 85.94 231 ASP A O 1
ATOM 1719 N N . HIS A 1 232 ? 10.101 -16.802 -15.227 1.00 86.31 232 HIS A N 1
ATOM 1720 C CA . HIS A 1 232 ? 9.089 -17.868 -15.211 1.00 86.31 232 HIS A CA 1
ATOM 1721 C C . HIS A 1 232 ? 9.453 -19.052 -14.294 1.00 86.31 232 HIS A C 1
ATOM 1723 O O . HIS A 1 232 ? 8.582 -19.863 -13.987 1.00 86.31 232 HIS A O 1
ATOM 1729 N N . HIS A 1 233 ? 10.706 -19.156 -13.841 1.00 88.19 233 HIS A N 1
ATOM 1730 C CA . HIS A 1 233 ? 11.179 -20.238 -12.972 1.00 88.19 233 HIS A CA 1
ATOM 1731 C C . HIS A 1 233 ? 11.145 -19.845 -11.487 1.00 88.19 233 HIS A C 1
ATOM 1733 O O . HIS A 1 233 ? 10.936 -20.690 -10.620 1.00 88.19 233 HIS A O 1
ATOM 1739 N N . SER A 1 234 ? 11.297 -18.555 -11.192 1.00 90.75 234 SER A N 1
ATOM 1740 C CA . SER A 1 234 ? 11.360 -17.985 -9.843 1.00 90.75 234 SER A CA 1
ATOM 1741 C C . SER A 1 234 ? 10.047 -17.348 -9.375 1.00 90.75 234 SER A C 1
ATOM 1743 O O . SER A 1 234 ? 9.918 -17.009 -8.199 1.00 90.75 234 SER A O 1
ATOM 1745 N N . VAL A 1 235 ? 9.053 -17.211 -10.260 1.00 91.94 235 VAL A N 1
ATOM 1746 C CA . VAL A 1 235 ? 7.761 -16.541 -10.009 1.00 91.94 235 VAL A CA 1
ATOM 1747 C C . VAL A 1 235 ? 7.070 -16.964 -8.709 1.00 91.94 235 VAL A C 1
ATOM 1749 O O . VAL A 1 235 ? 6.584 -16.117 -7.960 1.00 91.94 235 VAL A O 1
ATOM 1752 N N . TRP A 1 236 ? 7.091 -18.255 -8.378 1.00 93.19 236 TRP A N 1
ATOM 1753 C CA . TRP A 1 236 ? 6.454 -18.774 -7.165 1.00 93.19 236 TRP A CA 1
ATOM 1754 C C . TRP A 1 236 ? 7.229 -18.447 -5.887 1.00 93.19 236 TRP A C 1
ATOM 1756 O O . TRP A 1 236 ? 6.620 -18.216 -4.844 1.00 93.19 236 TRP A O 1
ATOM 1766 N N . TRP A 1 237 ? 8.556 -18.349 -5.969 1.00 94.06 237 TRP A N 1
ATOM 1767 C CA . TRP A 1 237 ? 9.381 -17.870 -4.861 1.00 94.06 237 TRP A CA 1
ATOM 1768 C C . TRP A 1 237 ? 9.133 -16.382 -4.610 1.00 94.06 237 TRP A C 1
ATOM 1770 O O . TRP A 1 237 ? 8.968 -15.955 -3.471 1.00 94.06 237 TRP A O 1
ATOM 1780 N N . TRP A 1 238 ? 8.993 -15.581 -5.663 1.00 93.06 238 TRP A N 1
ATOM 1781 C CA . TRP A 1 238 ? 8.611 -14.176 -5.516 1.00 93.06 238 TRP A CA 1
ATOM 1782 C C . TRP A 1 238 ? 7.205 -14.000 -4.933 1.00 93.06 238 TRP A C 1
ATOM 1784 O O . TRP A 1 238 ? 6.998 -13.112 -4.105 1.00 93.06 238 TRP A O 1
ATOM 1794 N N . LEU A 1 239 ? 6.258 -14.883 -5.267 1.00 95.44 239 LEU A N 1
ATOM 1795 C CA . LEU A 1 239 ? 4.955 -14.908 -4.602 1.00 95.44 239 LEU A CA 1
ATOM 1796 C C . LEU A 1 239 ? 5.097 -15.215 -3.104 1.00 95.44 239 LEU A C 1
ATOM 1798 O O . LEU A 1 239 ? 4.510 -14.511 -2.285 1.00 95.44 239 LEU A O 1
ATOM 1802 N N . GLY A 1 240 ? 5.903 -16.216 -2.734 1.00 96.19 240 GLY A N 1
ATOM 1803 C CA . GLY A 1 240 ? 6.186 -16.545 -1.333 1.00 96.19 240 GLY A CA 1
ATOM 1804 C C . GLY A 1 240 ? 6.776 -15.366 -0.552 1.00 96.19 240 GLY A C 1
ATOM 1805 O O . GLY A 1 240 ? 6.331 -15.074 0.559 1.00 96.19 240 GLY A O 1
ATOM 1806 N N . TRP A 1 241 ? 7.698 -14.619 -1.169 1.00 94.50 241 TRP A N 1
ATOM 1807 C CA . TRP A 1 241 ? 8.246 -13.383 -0.604 1.00 94.50 241 TRP A CA 1
ATOM 1808 C C . TRP A 1 241 ? 7.147 -12.347 -0.309 1.00 94.50 241 TRP A C 1
ATOM 1810 O O . TRP A 1 241 ? 7.083 -11.833 0.809 1.00 94.50 241 TRP A O 1
ATOM 1820 N N . VAL A 1 242 ? 6.234 -12.095 -1.256 1.00 95.25 242 VAL A N 1
ATOM 1821 C CA . VAL A 1 242 ? 5.116 -11.149 -1.065 1.00 95.25 242 VAL A CA 1
ATOM 1822 C C . VAL A 1 242 ? 4.112 -11.634 -0.017 1.00 95.25 242 VAL A C 1
ATOM 1824 O O . VAL A 1 242 ? 3.601 -10.824 0.760 1.00 95.25 242 VAL A O 1
ATOM 1827 N N . VAL A 1 243 ? 3.838 -12.940 0.043 1.00 97.19 243 VAL A N 1
ATOM 1828 C CA . VAL A 1 243 ? 2.960 -13.533 1.066 1.00 97.19 243 VAL A CA 1
ATOM 1829 C C . VAL A 1 243 ? 3.503 -13.254 2.468 1.00 97.19 243 VAL A C 1
ATOM 1831 O O . VAL A 1 243 ? 2.743 -12.821 3.334 1.00 97.19 243 VAL A O 1
ATOM 1834 N N . ILE A 1 244 ? 4.804 -13.456 2.689 1.00 94.75 244 ILE A N 1
ATOM 1835 C CA . ILE A 1 244 ? 5.446 -13.227 3.991 1.00 94.75 244 ILE A CA 1
ATOM 1836 C C . ILE A 1 244 ? 5.467 -11.734 4.324 1.00 94.75 244 ILE A C 1
ATOM 1838 O O . ILE A 1 244 ? 4.991 -11.326 5.383 1.00 94.75 244 ILE A O 1
ATOM 1842 N N . TRP A 1 245 ? 6.006 -10.921 3.415 1.00 91.69 245 TRP A N 1
ATOM 1843 C CA . TRP A 1 245 ? 6.232 -9.501 3.659 1.00 91.69 245 TRP A CA 1
ATOM 1844 C C . TRP A 1 245 ? 4.921 -8.703 3.727 1.00 91.69 245 TRP A C 1
ATOM 1846 O O . TRP A 1 245 ? 4.641 -8.063 4.741 1.00 91.69 245 TRP A O 1
ATOM 1856 N N . SER A 1 246 ? 4.097 -8.765 2.679 1.00 93.88 246 SER A N 1
ATOM 1857 C CA . SER A 1 246 ? 2.881 -7.952 2.573 1.00 93.88 246 SER A CA 1
ATOM 1858 C C . SER A 1 246 ? 1.671 -8.626 3.214 1.00 93.88 246 SER A C 1
ATOM 1860 O O . SER A 1 246 ? 0.939 -8.002 3.983 1.00 93.88 246 SER A O 1
ATOM 1862 N N . GLY A 1 247 ? 1.469 -9.919 2.939 1.00 96.31 247 GLY A N 1
ATOM 1863 C CA . GLY A 1 247 ? 0.349 -10.677 3.501 1.00 96.31 247 GLY A CA 1
ATOM 1864 C C . GLY A 1 247 ? 0.453 -10.811 5.021 1.00 96.31 247 GLY A C 1
ATOM 1865 O O . GLY A 1 247 ? -0.479 -10.448 5.742 1.00 96.31 247 GLY A O 1
ATOM 1866 N N . GLY A 1 248 ? 1.610 -11.267 5.511 1.00 94.94 248 GLY A N 1
ATOM 1867 C CA . GLY A 1 248 ? 1.914 -11.352 6.941 1.00 94.94 248 GLY A CA 1
ATOM 1868 C C . GLY A 1 248 ? 1.834 -9.993 7.637 1.00 94.94 248 GLY A C 1
ATOM 1869 O O . GLY A 1 248 ? 1.174 -9.871 8.674 1.00 94.94 248 GLY A O 1
ATOM 1870 N N . GLY A 1 249 ? 2.410 -8.955 7.019 1.00 93.75 249 GLY A N 1
ATOM 1871 C CA . GLY A 1 249 ? 2.346 -7.579 7.510 1.00 93.75 249 GLY A CA 1
ATOM 1872 C C . GLY A 1 249 ? 0.912 -7.072 7.683 1.00 93.75 249 GLY A C 1
ATOM 1873 O O . GLY A 1 249 ? 0.576 -6.527 8.737 1.00 93.75 249 GLY A O 1
ATOM 1874 N N . LEU A 1 250 ? 0.032 -7.314 6.705 1.00 96.56 250 LEU A N 1
ATOM 1875 C CA . LEU A 1 250 ? -1.363 -6.883 6.786 1.00 96.56 250 LEU A CA 1
ATOM 1876 C C . LEU A 1 250 ? -2.162 -7.659 7.845 1.00 96.56 250 LEU A C 1
ATOM 1878 O O . LEU A 1 250 ? -2.952 -7.060 8.578 1.00 96.56 250 LEU A O 1
ATOM 1882 N N . VAL A 1 251 ? -1.962 -8.976 7.961 1.00 96.44 251 VAL A N 1
ATOM 1883 C CA . VAL A 1 251 ? -2.605 -9.780 9.018 1.00 96.44 251 VAL A CA 1
ATOM 1884 C C . VAL A 1 251 ? -2.207 -9.257 10.398 1.00 96.44 251 VAL A C 1
ATOM 1886 O O . VAL A 1 251 ? -3.076 -9.048 11.251 1.00 96.44 251 VAL A O 1
ATOM 1889 N N . ALA A 1 252 ? -0.915 -8.985 10.600 1.00 94.06 252 ALA A N 1
ATOM 1890 C CA . ALA A 1 252 ? -0.404 -8.413 11.838 1.00 94.06 252 ALA A CA 1
ATOM 1891 C C . ALA A 1 252 ? -1.004 -7.021 12.101 1.00 94.06 252 ALA A C 1
ATOM 1893 O O . ALA A 1 252 ? -1.475 -6.759 13.207 1.00 94.06 252 ALA A O 1
ATOM 1894 N N . ALA A 1 253 ? -1.094 -6.169 11.076 1.00 95.69 253 ALA A N 1
ATOM 1895 C CA . ALA A 1 253 ? -1.696 -4.843 11.181 1.00 95.69 253 ALA A CA 1
ATOM 1896 C C . ALA A 1 253 ? -3.168 -4.889 11.609 1.00 95.69 253 ALA A C 1
ATOM 1898 O O . ALA A 1 253 ? -3.582 -4.137 12.492 1.00 95.69 253 ALA A O 1
ATOM 1899 N N . VAL A 1 254 ? -3.962 -5.804 11.043 1.00 95.94 254 VAL A N 1
ATOM 1900 C CA . VAL A 1 254 ? -5.368 -5.982 11.435 1.00 95.94 254 VAL A CA 1
ATOM 1901 C C . VAL A 1 254 ? -5.482 -6.499 12.870 1.00 95.94 254 VAL A C 1
ATOM 1903 O O . VAL A 1 254 ? -6.318 -6.003 13.628 1.00 95.94 254 VAL A O 1
ATOM 1906 N N . ALA A 1 255 ? -4.650 -7.466 13.265 1.00 93.94 255 ALA A N 1
ATOM 1907 C CA . ALA A 1 255 ? -4.649 -8.002 14.626 1.00 93.94 255 ALA A CA 1
ATOM 1908 C C . ALA A 1 255 ? -4.296 -6.919 15.659 1.00 93.94 255 ALA A C 1
ATOM 1910 O O . ALA A 1 255 ? -5.024 -6.725 16.636 1.00 93.94 255 ALA A O 1
ATOM 1911 N N . VAL A 1 256 ? -3.229 -6.161 15.400 1.00 91.81 256 VAL A N 1
ATOM 1912 C CA . VAL A 1 256 ? -2.801 -5.041 16.241 1.00 91.81 256 VAL A CA 1
ATOM 1913 C C . VAL A 1 256 ? -3.861 -3.951 16.295 1.00 91.81 256 VAL A C 1
ATOM 1915 O O . VAL A 1 256 ? -4.199 -3.471 17.376 1.00 91.81 256 VAL A O 1
ATOM 1918 N N . GLY A 1 257 ? -4.417 -3.573 15.145 1.00 93.06 257 GLY A N 1
ATOM 1919 C CA . GLY A 1 257 ? -5.435 -2.538 15.083 1.00 93.06 257 GLY A CA 1
ATOM 1920 C C . GLY A 1 257 ? -6.680 -2.909 15.885 1.00 93.06 257 GLY A C 1
ATOM 1921 O O . GLY A 1 257 ? -7.182 -2.088 16.646 1.00 93.06 257 GLY A O 1
ATOM 1922 N N . ARG A 1 258 ? -7.136 -4.165 15.810 1.00 93.25 258 ARG A N 1
ATOM 1923 C CA . ARG A 1 258 ? -8.251 -4.657 16.638 1.00 93.25 258 ARG A CA 1
ATOM 1924 C C . ARG A 1 258 ? -7.947 -4.592 18.127 1.00 93.25 258 ARG A C 1
ATOM 1926 O O . ARG A 1 258 ? -8.799 -4.143 18.886 1.00 93.25 258 ARG A O 1
ATOM 1933 N N . GLN A 1 259 ? -6.741 -4.991 18.524 1.00 91.31 259 GLN A N 1
ATOM 1934 C CA . GLN A 1 259 ? -6.307 -4.920 19.918 1.00 91.31 259 GLN A CA 1
ATOM 1935 C C . GLN A 1 259 ? -6.254 -3.471 20.423 1.00 91.31 259 GLN A C 1
ATOM 1937 O O . GLN A 1 259 ? -6.658 -3.190 21.547 1.00 91.31 259 GLN A O 1
ATOM 1942 N N . ALA A 1 260 ? -5.772 -2.532 19.611 1.00 90.69 260 ALA A N 1
ATOM 1943 C CA . ALA A 1 260 ? -5.720 -1.126 19.993 1.00 90.69 260 ALA A CA 1
ATOM 1944 C C . ALA A 1 260 ? -7.123 -0.492 20.067 1.00 90.69 260 ALA A C 1
ATOM 1946 O O . ALA A 1 260 ? -7.402 0.263 21.001 1.00 90.69 260 ALA A O 1
ATOM 1947 N N . LEU A 1 261 ? -8.033 -0.848 19.148 1.00 89.81 261 LEU A N 1
ATOM 1948 C CA . LEU A 1 261 ? -9.440 -0.431 19.214 1.00 89.81 261 LEU A CA 1
ATOM 1949 C C . LEU A 1 261 ? -10.135 -0.975 20.464 1.00 89.81 261 LEU A C 1
ATOM 1951 O O . LEU A 1 261 ? -10.824 -0.223 21.144 1.00 89.81 261 LEU A O 1
ATOM 1955 N N . SER A 1 262 ? -9.899 -2.240 20.836 1.00 88.00 262 SER A N 1
ATOM 1956 C CA . SER A 1 262 ? -10.463 -2.810 22.070 1.00 88.00 262 SER A CA 1
ATOM 1957 C C . SER A 1 262 ? -9.908 -2.169 23.349 1.00 88.00 262 SER A C 1
ATOM 1959 O O . SER A 1 262 ? -10.350 -2.494 24.445 1.00 88.00 262 SER A O 1
ATOM 1961 N N . ARG A 1 263 ? -8.908 -1.287 23.229 1.00 88.06 263 ARG A N 1
ATOM 1962 C CA . ARG A 1 263 ? -8.320 -0.491 24.318 1.00 88.06 263 ARG A CA 1
ATOM 1963 C C . ARG A 1 263 ? -8.704 0.985 24.237 1.00 88.06 263 ARG A C 1
ATOM 1965 O O . ARG A 1 263 ? -8.060 1.814 24.873 1.00 88.06 263 ARG A O 1
ATOM 1972 N N . GLY A 1 264 ? -9.721 1.312 23.442 1.00 86.25 264 GLY A N 1
ATOM 1973 C CA . GLY A 1 264 ? -10.276 2.657 23.343 1.00 86.25 264 GLY A CA 1
ATOM 1974 C C . GLY A 1 264 ? -9.462 3.622 22.484 1.00 86.25 264 GLY A C 1
ATOM 1975 O O . GLY A 1 264 ? -9.697 4.825 22.550 1.00 86.25 264 GLY A O 1
ATOM 1976 N N . MET A 1 265 ? -8.493 3.151 21.684 1.00 88.44 265 MET A N 1
ATOM 1977 C CA . MET A 1 265 ? -7.771 4.059 20.790 1.00 88.44 265 MET A CA 1
ATOM 1978 C C . MET A 1 265 ? -8.724 4.630 19.724 1.00 88.44 265 MET A C 1
ATOM 1980 O O . MET A 1 265 ? -9.402 3.852 19.048 1.00 88.44 265 MET A O 1
ATOM 1984 N N . PRO A 1 266 ? -8.735 5.957 19.490 1.00 89.44 266 PRO A N 1
ATOM 1985 C CA . PRO A 1 266 ? -9.562 6.545 18.444 1.00 89.44 266 PRO A CA 1
ATOM 1986 C C . PRO A 1 266 ? -9.212 5.979 17.066 1.00 89.44 266 PRO A C 1
ATOM 1988 O O . PRO A 1 266 ? -8.046 6.005 16.659 1.00 89.44 266 PRO A O 1
ATOM 1991 N N . PHE A 1 267 ? -10.227 5.530 16.325 1.00 90.44 267 PHE A N 1
ATOM 1992 C CA . PHE A 1 267 ? -10.076 4.847 15.036 1.00 90.44 267 PHE A CA 1
ATOM 1993 C C . PHE A 1 267 ? -9.187 5.612 14.045 1.00 90.44 267 PHE A C 1
ATOM 1995 O O . PHE A 1 267 ? -8.210 5.070 13.532 1.00 90.44 267 PHE A O 1
ATOM 2002 N N . THR A 1 268 ? -9.469 6.896 13.819 1.00 91.19 268 THR A N 1
ATOM 2003 C CA . THR A 1 268 ? -8.696 7.733 12.888 1.00 91.19 268 THR A CA 1
ATOM 2004 C C . THR A 1 268 ? -7.240 7.880 13.327 1.00 91.19 268 THR A C 1
ATOM 2006 O O . THR A 1 268 ? -6.331 7.799 12.504 1.00 91.19 268 THR A O 1
ATOM 2009 N N . SER A 1 269 ? -7.001 8.036 14.636 1.00 90.81 269 SER A N 1
ATOM 2010 C CA . SER A 1 269 ? -5.642 8.136 15.186 1.00 90.81 269 SER A CA 1
ATOM 2011 C C . SER A 1 269 ? -4.870 6.830 15.031 1.00 90.81 269 SER A C 1
ATOM 2013 O O . SER A 1 269 ? -3.684 6.868 14.720 1.00 90.81 269 SER A O 1
ATOM 2015 N N . LEU A 1 270 ? -5.534 5.690 15.238 1.00 93.44 270 LEU A N 1
ATOM 2016 C CA . LEU A 1 270 ? -4.956 4.364 15.051 1.00 93.44 270 LEU A CA 1
ATOM 2017 C C . LEU A 1 270 ? -4.504 4.165 13.607 1.00 93.44 270 LEU A C 1
ATOM 2019 O O . LEU A 1 270 ? -3.339 3.855 13.370 1.00 93.44 270 LEU A O 1
ATOM 2023 N N . VAL A 1 271 ? -5.421 4.341 12.651 1.00 95.06 271 VAL A N 1
ATOM 2024 C CA . VAL A 1 271 ? -5.130 4.079 11.238 1.00 95.06 271 VAL A CA 1
ATOM 2025 C C . VAL A 1 271 ? -4.042 5.023 10.734 1.00 95.06 271 VAL A C 1
ATOM 2027 O O . VAL A 1 271 ? -3.119 4.565 10.065 1.00 95.06 271 VAL A O 1
ATOM 2030 N N . ALA A 1 272 ? -4.093 6.309 11.097 1.00 93.44 272 ALA A N 1
ATOM 2031 C CA . ALA A 1 272 ? -3.058 7.268 10.721 1.00 93.44 272 ALA A CA 1
ATOM 2032 C C . ALA A 1 272 ? -1.689 6.898 11.316 1.00 93.44 272 ALA A C 1
ATOM 2034 O O . ALA A 1 272 ? -0.713 6.801 10.577 1.00 93.44 272 ALA A O 1
ATOM 2035 N N . ALA A 1 273 ? -1.615 6.638 12.627 1.00 92.94 273 ALA A N 1
ATOM 2036 C CA . ALA A 1 273 ? -0.356 6.304 13.294 1.00 92.94 273 ALA A CA 1
ATOM 2037 C C . ALA A 1 273 ? 0.257 5.004 12.758 1.00 92.94 273 ALA A C 1
ATOM 2039 O O . ALA A 1 273 ? 1.460 4.959 12.506 1.00 92.94 273 ALA A O 1
ATOM 2040 N N . TYR A 1 274 ? -0.564 3.971 12.546 1.00 95.56 274 TYR A N 1
ATOM 2041 C CA . TYR A 1 274 ? -0.091 2.700 12.009 1.00 95.56 274 TYR A CA 1
ATOM 2042 C C . TYR A 1 274 ? 0.399 2.870 10.569 1.00 95.56 274 TYR A C 1
ATOM 2044 O O . TYR A 1 274 ? 1.535 2.525 10.276 1.00 95.56 274 TYR A O 1
ATOM 2052 N N . SER A 1 275 ? -0.410 3.463 9.684 1.00 95.62 275 SER A N 1
ATOM 2053 C CA . SER A 1 275 ? -0.067 3.584 8.257 1.00 95.62 275 SER A CA 1
ATOM 2054 C C . SER A 1 275 ? 1.172 4.449 8.027 1.00 95.62 275 SER A C 1
ATOM 2056 O O . SER A 1 275 ? 2.015 4.097 7.211 1.00 95.62 275 SER A O 1
ATOM 2058 N N . ILE A 1 276 ? 1.313 5.555 8.767 1.00 93.06 276 ILE A N 1
ATOM 2059 C CA . ILE A 1 276 ? 2.498 6.422 8.692 1.00 93.06 276 ILE A CA 1
ATOM 2060 C C . ILE A 1 276 ? 3.720 5.715 9.288 1.00 93.06 276 ILE A C 1
ATOM 2062 O O . ILE A 1 276 ? 4.793 5.761 8.695 1.00 93.06 276 ILE A O 1
ATOM 2066 N N . GLY A 1 277 ? 3.566 5.029 10.426 1.00 91.06 277 GLY A N 1
ATOM 2067 C CA . GLY A 1 277 ? 4.644 4.242 11.029 1.00 91.06 277 GLY A CA 1
ATOM 2068 C C . GLY A 1 277 ? 5.155 3.149 10.089 1.00 91.06 277 GLY A C 1
ATOM 2069 O O . GLY A 1 277 ? 6.362 3.017 9.898 1.00 91.06 277 GLY A O 1
ATOM 2070 N N . THR A 1 278 ? 4.244 2.419 9.440 1.00 93.19 278 THR A N 1
ATOM 2071 C CA . THR A 1 278 ? 4.573 1.427 8.409 1.00 93.19 278 THR A CA 1
ATOM 2072 C C . THR A 1 278 ? 5.220 2.086 7.190 1.00 93.19 278 THR A C 1
ATOM 2074 O O . THR A 1 278 ? 6.261 1.619 6.753 1.00 93.19 278 THR A O 1
ATOM 2077 N N . ALA A 1 279 ? 4.693 3.200 6.675 1.00 93.94 279 ALA A N 1
ATOM 2078 C CA . ALA A 1 279 ? 5.294 3.907 5.541 1.00 93.94 279 ALA A CA 1
ATOM 2079 C C . ALA A 1 279 ? 6.747 4.323 5.815 1.00 93.94 279 ALA A C 1
ATOM 2081 O O . ALA A 1 279 ? 7.634 3.999 5.033 1.00 93.94 279 ALA A O 1
ATOM 2082 N N . ILE A 1 280 ? 7.002 4.965 6.960 1.00 90.12 280 ILE A N 1
ATOM 2083 C CA . ILE A 1 280 ? 8.348 5.394 7.367 1.00 90.12 280 ILE A CA 1
ATOM 2084 C C . ILE A 1 280 ? 9.276 4.189 7.522 1.00 90.12 280 ILE A C 1
ATOM 2086 O O . ILE A 1 280 ? 10.410 4.220 7.051 1.00 90.12 280 ILE A O 1
ATOM 2090 N N . ALA A 1 281 ? 8.806 3.123 8.171 1.00 88.56 281 ALA A N 1
ATOM 2091 C CA . ALA A 1 281 ? 9.603 1.919 8.355 1.00 88.56 281 ALA A CA 1
ATOM 2092 C C . ALA A 1 281 ? 9.901 1.212 7.023 1.00 88.56 281 ALA A C 1
ATOM 2094 O O . ALA A 1 281 ? 10.992 0.670 6.860 1.00 88.56 281 ALA A O 1
ATOM 2095 N N . HIS A 1 282 ? 8.976 1.255 6.061 1.00 91.06 282 HIS A N 1
ATOM 2096 C CA . HIS A 1 282 ? 9.185 0.719 4.718 1.00 91.06 282 HIS A CA 1
ATOM 2097 C C . HIS A 1 282 ? 10.274 1.529 4.010 1.00 91.06 282 HIS A C 1
ATOM 2099 O O . HIS A 1 282 ? 11.270 0.964 3.564 1.00 91.06 282 HIS A O 1
ATOM 2105 N N . SER A 1 283 ? 10.153 2.856 4.004 1.00 89.88 283 SER A N 1
ATOM 2106 C CA . SER A 1 283 ? 11.157 3.753 3.431 1.00 89.88 283 SER A CA 1
ATOM 2107 C C . SER A 1 283 ? 12.541 3.551 4.055 1.00 89.88 283 SER A C 1
ATOM 2109 O O . SER A 1 283 ? 13.539 3.429 3.349 1.00 89.88 283 SER A O 1
ATOM 2111 N N . ALA A 1 284 ? 12.609 3.453 5.386 1.00 85.19 284 ALA A N 1
ATOM 2112 C CA . ALA A 1 284 ? 13.852 3.197 6.107 1.00 85.19 284 ALA A CA 1
ATOM 2113 C C . ALA A 1 284 ? 14.460 1.834 5.742 1.00 85.19 284 ALA A C 1
ATOM 2115 O O . ALA A 1 284 ? 15.675 1.724 5.573 1.00 85.19 284 ALA A O 1
ATOM 2116 N N . TYR A 1 285 ? 13.625 0.802 5.583 1.00 83.94 285 TYR A N 1
ATOM 2117 C CA . TYR A 1 285 ? 14.076 -0.511 5.135 1.00 83.94 285 TYR A CA 1
ATOM 2118 C C . TYR A 1 285 ? 14.677 -0.447 3.726 1.00 83.94 285 TYR A C 1
ATOM 2120 O O . TYR A 1 285 ? 15.772 -0.973 3.509 1.00 83.94 285 TYR A O 1
ATOM 2128 N N . ASN A 1 286 ? 14.021 0.251 2.796 1.00 83.88 286 ASN A N 1
ATOM 2129 C CA . ASN A 1 286 ? 14.501 0.395 1.421 1.00 83.88 286 ASN A CA 1
ATOM 2130 C C . ASN A 1 286 ? 15.866 1.095 1.371 1.00 83.88 286 ASN A C 1
ATOM 2132 O O . ASN A 1 286 ? 16.792 0.547 0.773 1.00 83.88 286 ASN A O 1
ATOM 2136 N N . LEU A 1 287 ? 16.024 2.190 2.124 1.00 79.69 287 LEU A N 1
ATOM 2137 C CA . LEU A 1 287 ? 17.276 2.951 2.243 1.00 79.69 287 LEU A CA 1
ATOM 2138 C C . LEU A 1 287 ? 18.437 2.172 2.872 1.00 79.69 287 LEU A C 1
ATOM 2140 O O . LEU A 1 287 ? 19.604 2.519 2.684 1.00 79.69 287 LEU A O 1
ATOM 2144 N N . SER A 1 288 ? 18.145 1.153 3.679 1.00 71.81 288 SER A N 1
ATOM 2145 C CA . SER A 1 288 ? 19.197 0.411 4.365 1.00 71.81 288 SER A CA 1
ATOM 2146 C C . SER A 1 288 ? 19.938 -0.525 3.407 1.00 71.81 288 SER A C 1
ATOM 2148 O O . SER A 1 288 ? 19.330 -1.289 2.651 1.00 71.81 288 SER A O 1
ATOM 2150 N N . THR A 1 289 ? 21.274 -0.486 3.459 1.00 65.75 289 THR A N 1
ATOM 2151 C CA . THR A 1 289 ? 22.136 -1.434 2.735 1.00 65.75 289 THR A CA 1
ATOM 2152 C C . THR A 1 289 ? 21.814 -2.868 3.153 1.00 65.75 289 THR A C 1
ATOM 2154 O O . THR A 1 289 ? 21.277 -3.086 4.238 1.00 65.75 289 THR A O 1
ATOM 2157 N N . ALA A 1 290 ? 22.189 -3.868 2.347 1.00 59.41 290 ALA A N 1
ATOM 2158 C CA . ALA A 1 290 ? 21.997 -5.274 2.716 1.00 59.41 290 ALA A CA 1
ATOM 2159 C C . ALA A 1 290 ? 22.531 -5.568 4.134 1.00 59.41 290 ALA A C 1
ATOM 2161 O O . ALA A 1 290 ? 21.801 -6.097 4.962 1.00 59.41 290 ALA A O 1
ATOM 2162 N N . LEU A 1 291 ? 23.739 -5.100 4.471 1.00 52.66 291 LEU A N 1
ATOM 2163 C CA . LEU A 1 291 ? 24.308 -5.232 5.819 1.00 52.66 291 LEU A CA 1
ATOM 2164 C C . LEU A 1 291 ? 23.512 -4.446 6.886 1.00 52.66 291 LEU A C 1
ATOM 2166 O O . LEU A 1 291 ? 23.291 -4.930 7.997 1.00 52.66 291 LEU A O 1
ATOM 2170 N N . GLY A 1 292 ? 23.031 -3.247 6.544 1.00 57.50 292 GLY A N 1
ATOM 2171 C CA . GLY A 1 292 ? 22.193 -2.412 7.408 1.00 57.50 292 GLY A CA 1
ATOM 2172 C C . GLY A 1 292 ? 20.823 -3.027 7.720 1.00 57.50 292 GLY A C 1
ATOM 2173 O O . GLY A 1 292 ? 20.345 -2.883 8.846 1.00 57.50 292 GLY A O 1
ATOM 2174 N N . ARG A 1 293 ? 20.237 -3.778 6.776 1.00 64.12 293 ARG A N 1
ATOM 2175 C CA . ARG A 1 293 ? 18.982 -4.534 6.955 1.00 64.12 293 ARG A CA 1
ATOM 2176 C C . ARG A 1 293 ? 19.122 -5.644 7.993 1.00 64.12 293 ARG A C 1
ATOM 2178 O O . ARG A 1 293 ? 18.156 -5.923 8.691 1.00 64.12 293 ARG A O 1
ATOM 2185 N N . PHE A 1 294 ? 20.300 -6.260 8.110 1.00 57.41 294 PHE A N 1
ATOM 2186 C CA . PHE A 1 294 ? 20.536 -7.386 9.023 1.00 57.41 294 PHE A CA 1
ATOM 2187 C C . PHE A 1 294 ? 21.128 -6.981 10.381 1.00 57.41 294 PHE A C 1
ATOM 2189 O O . PHE A 1 294 ? 20.921 -7.703 11.351 1.00 57.41 294 PHE A O 1
ATOM 2196 N N . ILE A 1 295 ? 21.835 -5.846 10.477 1.00 57.53 295 ILE A N 1
ATOM 2197 C CA . ILE A 1 295 ? 22.569 -5.453 11.698 1.00 57.53 295 ILE A CA 1
ATOM 2198 C C . ILE A 1 295 ? 22.119 -4.089 12.232 1.00 57.53 295 ILE A C 1
ATOM 2200 O O . ILE A 1 295 ? 21.714 -3.977 13.386 1.00 57.53 295 ILE A O 1
ATOM 2204 N N . ALA A 1 296 ? 22.160 -3.042 11.405 1.00 55.59 296 ALA A N 1
ATOM 2205 C CA . ALA A 1 296 ? 21.934 -1.673 11.872 1.00 55.59 296 ALA A CA 1
ATOM 2206 C C . ALA A 1 296 ? 20.468 -1.399 12.228 1.00 55.59 296 ALA A C 1
ATOM 2208 O O . ALA A 1 296 ? 20.200 -0.694 13.192 1.00 55.59 296 ALA A O 1
ATOM 2209 N N . MET A 1 297 ? 19.516 -1.971 11.490 1.00 60.59 297 MET A N 1
ATOM 2210 C CA . MET A 1 297 ? 18.089 -1.728 11.711 1.00 60.59 297 MET A CA 1
ATOM 2211 C C . MET A 1 297 ? 17.492 -2.483 12.907 1.00 60.59 297 MET A C 1
ATOM 2213 O O . MET A 1 297 ? 16.742 -1.853 13.647 1.00 60.59 297 MET A O 1
ATOM 2217 N N . PRO A 1 298 ? 17.844 -3.753 13.200 1.00 62.53 298 PRO A N 1
ATOM 2218 C CA . PRO A 1 298 ? 17.487 -4.379 14.475 1.00 62.53 298 PRO A CA 1
ATOM 2219 C C . PRO A 1 298 ? 18.061 -3.619 15.675 1.00 62.53 298 PRO A C 1
ATOM 2221 O O . PRO A 1 298 ? 17.385 -3.477 16.690 1.00 62.53 298 PRO A O 1
ATOM 2224 N N . VAL A 1 299 ? 19.282 -3.085 15.545 1.00 61.00 299 VAL A N 1
ATOM 2225 C CA . VAL A 1 299 ? 19.927 -2.263 16.578 1.00 61.00 299 VAL A CA 1
ATOM 2226 C C . VAL A 1 299 ? 19.245 -0.901 16.708 1.00 61.00 299 VAL A C 1
ATOM 2228 O O . VAL A 1 299 ? 18.943 -0.492 17.821 1.00 61.00 299 VAL A O 1
ATOM 2231 N N . LEU A 1 300 ? 18.928 -0.218 15.606 1.00 61.22 300 LEU A N 1
ATOM 2232 C CA . LEU A 1 300 ? 18.194 1.051 15.619 1.00 61.22 300 LEU A CA 1
ATOM 2233 C C . LEU A 1 300 ? 16.793 0.863 16.206 1.00 61.22 300 LEU A C 1
ATOM 2235 O O . LEU A 1 300 ? 16.350 1.669 17.016 1.00 61.22 300 LEU A O 1
ATOM 2239 N N . LEU A 1 301 ? 16.116 -0.227 15.850 1.00 63.72 301 LEU A N 1
ATOM 2240 C CA . LEU A 1 301 ? 14.831 -0.605 16.417 1.00 63.72 301 LEU A CA 1
ATOM 2241 C C . LEU A 1 301 ? 14.957 -0.884 17.915 1.00 63.72 301 LEU A C 1
ATOM 2243 O O . LEU A 1 301 ? 14.144 -0.382 18.681 1.00 63.72 301 LEU A O 1
ATOM 2247 N N . ALA A 1 302 ? 15.992 -1.610 18.347 1.00 62.84 302 ALA A N 1
ATOM 2248 C CA . ALA A 1 302 ? 16.281 -1.827 19.761 1.00 62.84 302 ALA A CA 1
ATOM 2249 C C . ALA A 1 302 ? 16.552 -0.503 20.494 1.00 62.84 302 ALA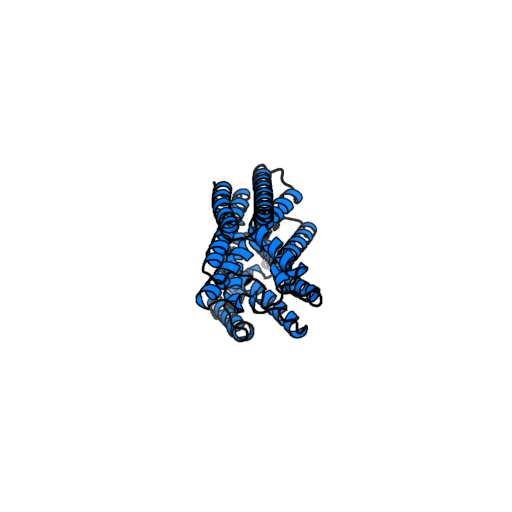 A C 1
ATOM 2251 O O . ALA A 1 302 ? 15.994 -0.288 21.564 1.00 62.84 302 ALA A O 1
ATOM 2252 N N . VAL A 1 303 ? 17.311 0.420 19.896 1.00 61.91 303 VAL A N 1
ATOM 2253 C CA . VAL A 1 303 ? 17.580 1.761 20.440 1.00 61.91 303 VAL A CA 1
ATOM 2254 C C . VAL A 1 303 ? 16.295 2.583 20.537 1.00 61.91 303 VAL A C 1
ATOM 2256 O O . VAL A 1 303 ? 16.016 3.142 21.589 1.00 61.91 303 VAL A O 1
ATOM 2259 N N . VAL A 1 304 ? 15.457 2.621 19.499 1.00 63.56 304 VAL A N 1
ATOM 2260 C CA . VAL A 1 304 ? 14.163 3.326 19.533 1.00 63.56 304 VAL A CA 1
ATOM 2261 C C . VAL A 1 304 ? 13.233 2.699 20.574 1.00 63.56 304 VAL A C 1
ATOM 2263 O O . VAL A 1 304 ? 12.588 3.415 21.330 1.00 63.56 304 VAL A O 1
ATOM 2266 N N . VAL A 1 305 ? 13.193 1.371 20.674 1.00 61.94 305 VAL A N 1
ATOM 2267 C CA . VAL A 1 305 ? 12.429 0.647 21.700 1.00 61.94 305 VAL A CA 1
ATOM 2268 C C . VAL A 1 305 ? 12.948 0.967 23.111 1.00 61.94 305 VAL A C 1
ATOM 2270 O O . VAL A 1 305 ? 12.146 1.126 24.031 1.00 61.94 305 VAL A O 1
ATOM 2273 N N . MET A 1 306 ? 14.263 1.120 23.286 1.00 59.03 306 MET A N 1
ATOM 2274 C CA . MET A 1 306 ? 14.891 1.527 24.548 1.00 59.03 306 MET A CA 1
ATOM 2275 C C . MET A 1 306 ? 14.667 3.003 24.893 1.00 59.03 306 MET A C 1
ATOM 2277 O O . MET A 1 306 ? 14.563 3.310 26.073 1.00 59.03 306 MET A O 1
ATOM 2281 N N . LEU A 1 307 ? 14.576 3.891 23.896 1.00 57.94 307 LEU A N 1
ATOM 2282 C CA . LEU A 1 307 ? 14.320 5.329 24.070 1.00 57.94 307 LEU A CA 1
ATOM 2283 C C . LEU A 1 307 ? 12.831 5.657 24.261 1.00 57.94 307 LEU A C 1
ATOM 2285 O O . LEU A 1 307 ? 12.497 6.662 24.880 1.00 57.94 307 LEU A O 1
ATOM 2289 N N . VAL A 1 308 ? 11.932 4.842 23.699 1.00 57.97 308 VAL A N 1
ATOM 2290 C CA . VAL A 1 308 ? 10.471 4.989 23.840 1.00 57.97 308 VAL A CA 1
ATOM 2291 C C . VAL A 1 308 ? 9.946 4.247 25.077 1.00 57.97 308 VAL A C 1
ATOM 2293 O O . VAL A 1 308 ? 8.905 4.614 25.624 1.00 57.97 308 VAL A O 1
ATOM 2296 N N . GLY A 1 309 ? 10.650 3.214 25.545 1.00 53.25 309 GLY A N 1
ATOM 2297 C CA . GLY A 1 309 ? 10.552 2.768 26.935 1.00 53.25 309 GLY A CA 1
ATOM 2298 C C . GLY A 1 309 ? 11.332 3.712 27.847 1.00 53.25 309 GLY A C 1
ATOM 2299 O O . GLY A 1 309 ? 12.260 4.359 27.393 1.00 53.25 309 GLY A O 1
ATOM 2300 N N . ASP A 1 310 ? 11.016 3.770 29.139 1.00 52.56 310 ASP A N 1
ATOM 2301 C CA . ASP A 1 310 ? 11.738 4.585 30.141 1.00 52.56 310 ASP A CA 1
ATOM 2302 C C . ASP A 1 310 ? 13.187 4.091 30.419 1.00 52.56 310 ASP A C 1
ATOM 2304 O O . ASP A 1 310 ? 13.628 4.025 31.567 1.00 52.56 310 ASP A O 1
ATOM 2308 N N . GLY A 1 311 ? 13.919 3.607 29.404 1.00 50.91 311 GLY A N 1
ATOM 2309 C CA . GLY A 1 311 ? 15.258 3.004 29.488 1.00 50.91 311 GLY A CA 1
ATOM 2310 C C . GLY A 1 311 ? 15.331 1.682 30.268 1.00 50.91 311 GLY A C 1
ATOM 2311 O O . GLY A 1 311 ? 16.206 0.858 30.026 1.00 50.91 311 GLY A O 1
ATOM 2312 N N . SER A 1 312 ? 14.383 1.439 31.173 1.00 53.09 312 SER A N 1
ATOM 2313 C CA . SER A 1 312 ? 14.356 0.322 32.116 1.00 53.09 312 SER A CA 1
ATOM 2314 C C . SER A 1 312 ? 13.390 -0.790 31.705 1.00 53.09 312 SER A C 1
ATOM 2316 O O . SER A 1 312 ? 13.582 -1.944 32.089 1.00 53.09 312 SER A O 1
ATOM 2318 N N . ARG A 1 313 ? 12.334 -0.472 30.936 1.00 60.47 313 ARG A N 1
ATOM 2319 C CA . ARG A 1 313 ? 11.248 -1.408 30.582 1.00 60.47 313 ARG A CA 1
ATOM 2320 C C . ARG A 1 313 ? 10.581 -1.035 29.242 1.00 60.47 313 ARG A C 1
ATOM 2322 O O . ARG A 1 313 ? 9.526 -0.395 29.244 1.00 60.47 313 ARG A O 1
ATOM 2329 N N . PRO A 1 314 ? 11.126 -1.473 28.092 1.00 56.91 314 PRO A N 1
ATOM 2330 C CA . PRO A 1 314 ? 10.557 -1.198 26.761 1.00 56.91 314 PRO A CA 1
ATOM 2331 C C . PRO A 1 314 ? 9.092 -1.642 26.602 1.00 56.91 314 PRO A C 1
ATOM 2333 O O . PRO A 1 314 ? 8.313 -1.056 25.853 1.00 56.91 314 PRO A O 1
ATOM 2336 N N . TRP A 1 315 ? 8.675 -2.636 27.384 1.00 63.88 315 TRP A N 1
ATOM 2337 C CA . TRP A 1 315 ? 7.316 -3.169 27.398 1.00 63.88 315 TRP A CA 1
ATOM 2338 C C . TRP A 1 315 ? 6.260 -2.207 27.963 1.00 63.88 315 TRP A C 1
ATOM 2340 O O . TRP A 1 315 ? 5.073 -2.430 27.733 1.00 63.88 315 TRP A O 1
ATOM 2350 N N . HIS A 1 316 ? 6.646 -1.123 28.653 1.00 70.62 316 HIS A N 1
ATOM 2351 C CA . HIS A 1 316 ? 5.679 -0.130 29.137 1.00 70.62 316 HIS A CA 1
ATOM 2352 C C . HIS A 1 316 ? 4.994 0.632 28.003 1.00 70.62 316 HIS A C 1
ATOM 2354 O O . HIS A 1 316 ? 3.806 0.923 28.125 1.00 70.62 316 HIS A O 1
ATOM 2360 N N . ALA A 1 317 ? 5.679 0.890 26.885 1.00 73.69 317 ALA A N 1
ATOM 2361 C CA . ALA A 1 317 ? 5.052 1.498 25.712 1.00 73.69 317 ALA A CA 1
ATOM 2362 C C . ALA A 1 317 ? 3.999 0.564 25.081 1.00 73.69 317 ALA A C 1
ATOM 2364 O O . ALA A 1 317 ? 2.998 1.027 24.539 1.00 73.69 317 ALA A O 1
ATOM 2365 N N . LEU A 1 318 ? 4.182 -0.754 25.216 1.00 82.56 318 LEU A N 1
ATOM 2366 C CA . LEU A 1 318 ? 3.334 -1.803 24.640 1.00 82.56 318 LEU A CA 1
ATOM 2367 C C . LEU A 1 318 ? 2.417 -2.485 25.671 1.00 82.56 318 LEU A C 1
ATOM 2369 O O . LEU A 1 318 ? 1.928 -3.590 25.434 1.00 82.56 318 LEU A O 1
ATOM 2373 N N . TRP A 1 319 ? 2.148 -1.834 26.809 1.00 83.94 319 TRP A N 1
ATOM 2374 C CA . TRP A 1 319 ? 1.330 -2.378 27.906 1.00 83.94 319 TRP A CA 1
ATOM 2375 C C . TRP A 1 319 ? -0.036 -2.917 27.443 1.00 83.94 319 TRP A C 1
ATOM 2377 O O . TRP A 1 319 ? -0.563 -3.882 27.990 1.00 83.94 319 TRP A O 1
ATOM 2387 N N . TRP A 1 320 ? -0.603 -2.310 26.403 1.00 84.62 320 TRP A N 1
ATOM 2388 C CA . TRP A 1 320 ? -1.920 -2.618 25.850 1.00 84.62 320 TRP A CA 1
ATOM 2389 C C . TRP A 1 320 ? -1.971 -3.938 25.057 1.00 84.62 320 TRP A C 1
ATOM 2391 O O . TRP A 1 320 ? -3.061 -4.426 24.738 1.00 84.62 320 TRP A O 1
ATOM 2401 N N . LEU A 1 321 ? -0.814 -4.555 24.789 1.00 83.94 321 LEU A N 1
ATOM 2402 C CA . LEU A 1 321 ? -0.714 -5.915 24.253 1.00 83.94 321 LEU A CA 1
ATOM 2403 C C . LEU A 1 321 ? -0.895 -6.997 25.329 1.00 83.94 321 LEU A C 1
ATOM 2405 O O . LEU A 1 321 ? -1.234 -8.132 24.999 1.00 83.94 321 LEU A O 1
ATOM 2409 N N . GLN A 1 322 ? -0.698 -6.675 26.612 1.00 79.50 322 GLN A N 1
ATOM 2410 C CA . GLN A 1 322 ? -0.881 -7.635 27.706 1.00 79.50 322 GLN A CA 1
ATOM 2411 C C . GLN A 1 322 ? -2.361 -7.990 27.843 1.00 79.50 322 GLN A C 1
ATOM 2413 O O . GLN A 1 322 ? -3.207 -7.104 27.743 1.00 79.50 322 GLN A O 1
ATOM 2418 N N . ARG A 1 323 ? -2.710 -9.260 28.094 1.00 67.44 323 ARG A N 1
ATOM 2419 C CA . ARG A 1 323 ? -4.110 -9.630 28.384 1.00 67.44 323 ARG A CA 1
ATOM 2420 C C . ARG A 1 323 ? -4.618 -8.823 29.587 1.00 67.44 323 ARG A C 1
ATOM 2422 O O . ARG A 1 323 ? -3.824 -8.574 30.493 1.00 67.44 323 ARG A O 1
ATOM 2429 N N . PRO A 1 324 ? -5.900 -8.413 29.618 1.00 59.53 324 PRO A N 1
ATOM 2430 C CA . PRO A 1 324 ? -6.474 -7.839 30.826 1.00 59.53 324 PRO A CA 1
ATOM 2431 C C . PRO A 1 324 ? -6.229 -8.817 31.974 1.00 59.53 324 PRO A C 1
ATOM 2433 O O . PRO A 1 324 ? -6.651 -9.973 31.901 1.00 59.53 324 PRO A O 1
ATOM 2436 N N . THR A 1 325 ? -5.503 -8.391 33.002 1.00 53.47 325 THR A N 1
ATOM 2437 C CA . THR A 1 325 ? -5.520 -9.098 34.276 1.00 53.47 325 THR A CA 1
ATOM 2438 C C . THR A 1 325 ? -6.964 -9.055 34.746 1.00 53.47 325 THR A C 1
ATOM 2440 O O . THR A 1 325 ? -7.533 -7.971 34.890 1.00 53.47 325 THR A O 1
ATOM 2443 N N . ALA A 1 326 ? -7.586 -10.228 34.894 1.00 48.50 326 ALA A N 1
ATOM 2444 C CA . ALA A 1 326 ? -8.919 -10.318 35.470 1.00 48.50 326 ALA A CA 1
ATOM 2445 C C . ALA A 1 326 ? -8.931 -9.501 36.771 1.00 48.50 326 ALA A C 1
ATOM 2447 O O . ALA A 1 326 ? -7.929 -9.539 37.501 1.00 48.50 326 ALA A O 1
ATOM 2448 N N . PRO A 1 327 ? -9.999 -8.735 37.056 1.00 47.28 327 PRO A N 1
ATOM 2449 C CA . PRO A 1 327 ? -10.093 -8.054 38.331 1.00 47.28 327 PRO A CA 1
ATOM 2450 C C . PRO A 1 327 ? -9.903 -9.116 39.406 1.00 47.28 327 PRO A C 1
ATOM 2452 O O . PRO A 1 327 ? -10.603 -10.129 39.421 1.00 47.28 327 PRO A O 1
ATOM 2455 N N . ARG A 1 328 ? -8.886 -8.916 40.250 1.00 40.72 328 ARG A N 1
ATOM 2456 C CA . ARG A 1 328 ? -8.685 -9.702 41.460 1.00 40.72 328 ARG A CA 1
ATOM 2457 C C . ARG A 1 328 ? -10.009 -9.558 42.201 1.00 40.72 328 ARG A C 1
ATOM 2459 O O . ARG A 1 328 ? -10.295 -8.464 42.686 1.00 40.72 328 ARG A O 1
ATOM 2466 N N . GLN A 1 329 ? -10.853 -10.591 42.184 1.00 38.59 329 GLN A N 1
ATOM 2467 C CA . GLN A 1 329 ? -11.984 -10.658 43.096 1.00 38.59 329 GLN A CA 1
ATOM 2468 C C . GLN A 1 329 ? -11.356 -10.413 44.462 1.00 38.59 329 GLN A C 1
ATOM 2470 O O . GLN A 1 329 ? -10.547 -11.217 44.924 1.00 38.59 329 GLN A O 1
ATOM 2475 N N . ARG A 1 330 ? -11.625 -9.245 45.053 1.00 41.38 330 ARG A N 1
ATOM 2476 C CA . ARG A 1 330 ? -11.515 -9.115 46.496 1.00 41.38 330 ARG A CA 1
ATOM 2477 C C . ARG A 1 330 ? -12.501 -10.153 46.994 1.00 41.38 330 ARG A C 1
ATOM 2479 O O . ARG A 1 330 ? -13.704 -9.940 46.909 1.00 41.38 330 ARG A O 1
ATOM 2486 N N . THR A 1 331 ? -11.992 -11.316 47.375 1.00 42.91 331 THR A N 1
ATOM 2487 C CA . THR A 1 331 ? -12.679 -12.173 48.322 1.00 42.91 331 THR A CA 1
ATOM 2488 C C . THR A 1 331 ? -12.945 -11.285 49.519 1.00 42.91 331 THR A C 1
ATOM 2490 O O . THR A 1 331 ? -12.035 -10.902 50.247 1.00 42.91 331 THR A O 1
ATOM 2493 N N . GLU A 1 332 ? -14.192 -10.859 49.613 1.00 43.62 332 GLU A N 1
ATOM 2494 C CA . GLU A 1 332 ? -14.804 -10.243 50.771 1.00 43.62 332 GLU A CA 1
ATOM 2495 C C . GLU A 1 332 ? -14.873 -11.340 51.844 1.00 43.62 332 GLU A C 1
ATOM 2497 O O . GLU A 1 332 ? -15.888 -11.990 52.052 1.00 43.62 332 GLU A O 1
ATOM 2502 N N . ILE A 1 333 ? -13.716 -11.658 52.420 1.00 48.66 333 ILE A N 1
ATOM 2503 C CA . ILE A 1 333 ? -13.543 -12.561 53.557 1.00 48.66 333 ILE A CA 1
ATOM 2504 C C . ILE A 1 333 ? -12.547 -11.855 54.471 1.00 48.66 333 ILE A C 1
ATOM 2506 O O . ILE A 1 333 ? -11.417 -12.287 54.576 1.00 48.66 333 ILE A O 1
ATOM 2510 N N . ASP A 1 334 ? -12.926 -10.693 55.001 1.00 45.09 334 ASP A N 1
ATOM 2511 C CA . ASP A 1 334 ? -12.227 -10.022 56.115 1.00 45.09 334 ASP A CA 1
ATOM 2512 C C . ASP A 1 334 ? -13.184 -9.074 56.881 1.00 45.09 334 ASP A C 1
ATOM 2514 O O . ASP A 1 334 ? -12.753 -8.189 57.608 1.00 45.09 334 ASP A O 1
ATOM 2518 N N . ALA A 1 335 ? -14.508 -9.234 56.731 1.00 46.53 335 ALA A N 1
ATOM 2519 C CA . ALA A 1 335 ? -15.511 -8.420 57.440 1.00 46.53 335 ALA A CA 1
ATOM 2520 C C . ALA A 1 335 ? -16.423 -9.242 58.372 1.00 46.53 335 ALA A C 1
ATOM 2522 O O . ALA A 1 335 ? -17.460 -8.750 58.807 1.00 46.53 335 ALA A O 1
ATOM 2523 N N . ILE A 1 336 ? -16.060 -10.494 58.674 1.00 49.62 336 ILE A N 1
ATOM 2524 C CA . ILE A 1 336 ? -16.797 -11.355 59.614 1.00 49.62 336 ILE A CA 1
ATOM 2525 C C . ILE A 1 336 ? -15.803 -12.054 60.547 1.00 49.62 336 ILE A C 1
ATOM 2527 O O . ILE A 1 336 ? -15.738 -13.272 60.590 1.00 49.62 336 ILE A O 1
ATOM 2531 N N . THR A 1 337 ? -14.986 -11.281 61.253 1.00 46.12 337 THR A N 1
ATOM 2532 C CA . THR A 1 337 ? -14.274 -11.711 62.470 1.00 46.12 337 THR A CA 1
ATOM 2533 C C . THR A 1 337 ? -13.774 -10.451 63.165 1.00 46.12 337 THR A C 1
ATOM 2535 O O . THR A 1 337 ? -12.601 -10.137 63.063 1.00 46.12 337 THR A O 1
ATOM 2538 N N . ASP A 1 338 ? -14.683 -9.677 63.757 1.00 44.25 338 ASP A N 1
ATOM 2539 C CA . ASP A 1 338 ? -14.370 -8.673 64.795 1.00 44.25 338 ASP A CA 1
ATOM 2540 C C . ASP A 1 338 ? -15.656 -8.289 65.560 1.00 44.25 338 ASP A C 1
ATOM 2542 O O . ASP A 1 338 ? -15.926 -7.133 65.886 1.00 44.25 338 ASP A O 1
ATOM 2546 N N . SER A 1 339 ? -16.506 -9.285 65.823 1.00 47.19 339 SER A N 1
ATOM 2547 C CA . SER A 1 339 ? -17.656 -9.132 66.713 1.00 47.19 339 SER A CA 1
ATOM 2548 C C . SER A 1 339 ? -17.986 -10.451 67.408 1.00 47.19 339 SER A C 1
ATOM 2550 O O . SER A 1 339 ? -19.062 -10.997 67.184 1.00 47.19 339 SER A O 1
ATOM 2552 N N . GLU A 1 340 ? -17.053 -10.951 68.215 1.00 39.75 340 GLU A N 1
ATOM 2553 C CA . GLU A 1 340 ? -17.333 -11.728 69.435 1.00 39.75 340 GLU A CA 1
ATOM 2554 C C . GLU A 1 340 ? -16.283 -11.396 70.500 1.00 39.75 340 GLU A C 1
ATOM 2556 O O . GLU A 1 340 ? -15.079 -11.378 70.154 1.00 39.75 340 GLU A O 1
#